Protein AF-A0A3M8G005-F1 (afdb_monomer_lite)

Structure (mmCIF, N/CA/C/O backbone):
data_AF-A0A3M8G005-F1
#
_entry.id   AF-A0A3M8G005-F1
#
loop_
_atom_site.group_PDB
_atom_site.id
_atom_site.type_symbol
_atom_site.label_atom_id
_atom_site.label_alt_id
_atom_site.label_comp_id
_atom_site.label_asym_id
_atom_site.label_entity_id
_atom_site.label_seq_id
_atom_site.pdbx_PDB_ins_code
_atom_site.Cartn_x
_atom_site.Cartn_y
_atom_site.Cartn_z
_atom_site.occupancy
_atom_site.B_iso_or_equiv
_atom_site.auth_seq_id
_atom_site.auth_comp_id
_atom_site.auth_asym_id
_atom_site.auth_atom_id
_atom_site.pdbx_PDB_model_num
ATOM 1 N N . MET A 1 1 ? 12.643 -21.975 32.739 1.00 36.03 1 MET A N 1
ATOM 2 C CA . MET A 1 1 ? 12.509 -22.155 31.275 1.00 36.03 1 MET A CA 1
ATOM 3 C C . MET A 1 1 ? 11.051 -21.854 30.956 1.00 36.03 1 MET A C 1
ATOM 5 O O . MET A 1 1 ? 10.201 -22.572 31.442 1.00 36.03 1 MET A O 1
ATOM 9 N N . SER A 1 2 ? 10.675 -20.707 30.405 1.00 28.28 2 SER A N 1
ATOM 10 C CA . SER A 1 2 ? 11.035 -20.216 29.078 1.00 28.28 2 SER A CA 1
ATOM 11 C C . SER A 1 2 ? 11.299 -18.708 29.108 1.00 28.28 2 SER A C 1
ATOM 13 O O . SER A 1 2 ? 10.518 -17.943 29.669 1.00 28.28 2 SER A O 1
ATOM 15 N N . ASN A 1 3 ? 12.435 -18.308 28.538 1.00 25.52 3 ASN A N 1
ATOM 16 C CA . ASN A 1 3 ? 12.824 -16.918 28.339 1.00 25.52 3 ASN A CA 1
ATOM 17 C C . ASN A 1 3 ? 11.898 -16.286 27.294 1.00 25.52 3 ASN A C 1
ATOM 19 O O . ASN A 1 3 ? 11.958 -16.653 26.121 1.00 25.52 3 ASN A O 1
ATOM 23 N N . CYS A 1 4 ? 11.103 -15.294 27.699 1.00 28.69 4 CYS A N 1
ATOM 24 C CA . CYS A 1 4 ? 10.538 -14.330 26.762 1.00 28.69 4 CYS A CA 1
ATOM 25 C C . CYS A 1 4 ? 11.696 -13.568 26.116 1.00 28.69 4 CYS A C 1
ATOM 27 O O . CYS A 1 4 ? 12.345 -12.722 26.729 1.00 28.69 4 CYS A O 1
ATOM 29 N N . SER A 1 5 ? 11.977 -13.931 24.871 1.00 32.09 5 SER A N 1
ATOM 30 C CA . SER A 1 5 ? 12.921 -13.267 23.991 1.00 32.09 5 SER A CA 1
ATOM 31 C C . SER A 1 5 ? 12.653 -11.763 23.952 1.00 32.09 5 SER A C 1
ATOM 33 O O . SER A 1 5 ? 11.568 -11.323 23.567 1.00 32.09 5 SER A O 1
ATOM 35 N N . ASN A 1 6 ? 13.678 -10.991 24.304 1.00 32.72 6 ASN A N 1
ATOM 36 C CA . ASN A 1 6 ? 13.796 -9.564 24.044 1.00 32.72 6 ASN A CA 1
ATOM 37 C C . ASN A 1 6 ? 13.436 -9.238 22.581 1.00 32.72 6 ASN A C 1
ATOM 39 O O . ASN A 1 6 ? 14.282 -9.351 21.694 1.00 32.72 6 ASN A O 1
ATOM 43 N N . LYS A 1 7 ? 12.216 -8.750 22.325 1.00 37.47 7 LYS A N 1
ATOM 44 C CA . LYS A 1 7 ? 11.875 -8.011 21.099 1.00 37.47 7 LYS A CA 1
ATOM 45 C C . LYS A 1 7 ? 12.437 -6.585 21.201 1.00 37.47 7 LYS A C 1
ATOM 47 O O . LYS A 1 7 ? 11.696 -5.613 21.302 1.00 37.47 7 LYS A O 1
ATOM 52 N N . LYS A 1 8 ? 13.768 -6.446 21.193 1.00 38.94 8 LYS A N 1
ATOM 53 C CA . LYS A 1 8 ? 14.424 -5.154 20.931 1.00 38.94 8 LYS A CA 1
ATOM 54 C C . LYS A 1 8 ? 14.208 -4.820 19.452 1.00 38.94 8 LYS A C 1
ATOM 56 O O . LYS A 1 8 ? 14.930 -5.323 18.599 1.00 38.94 8 LYS A O 1
ATOM 61 N N . GLY A 1 9 ? 13.184 -4.024 19.147 1.00 41.75 9 GLY A N 1
ATOM 62 C CA . GLY A 1 9 ? 12.906 -3.591 17.772 1.00 41.75 9 GLY A CA 1
ATOM 63 C C . GLY A 1 9 ? 11.550 -2.928 17.523 1.00 41.75 9 GLY A C 1
ATOM 64 O O . GLY A 1 9 ? 11.358 -2.382 16.441 1.00 41.75 9 GLY A O 1
ATOM 65 N N . ILE A 1 10 ? 10.626 -2.945 18.488 1.00 49.00 10 ILE A N 1
ATOM 66 C CA . ILE A 1 10 ? 9.316 -2.300 18.346 1.00 49.00 10 ILE A CA 1
ATOM 67 C C . ILE A 1 10 ? 9.369 -0.919 19.011 1.00 49.00 10 ILE A C 1
ATOM 69 O O . ILE A 1 10 ? 9.216 -0.809 20.221 1.00 49.00 10 ILE A O 1
ATOM 73 N N . ASP A 1 11 ? 9.585 0.128 18.214 1.00 65.81 11 ASP A N 1
ATOM 74 C CA . ASP A 1 11 ? 9.429 1.535 18.626 1.00 65.81 11 ASP A CA 1
ATOM 75 C C . ASP A 1 11 ? 7.956 1.963 18.447 1.00 65.81 11 ASP A C 1
ATOM 77 O O . ASP A 1 11 ? 7.623 2.878 17.695 1.00 65.81 11 ASP A O 1
ATOM 81 N N . LEU A 1 12 ? 7.048 1.168 19.023 1.00 76.19 12 LEU A N 1
ATOM 82 C CA . LEU A 1 12 ? 5.607 1.421 19.100 1.00 76.19 12 LEU A CA 1
ATOM 83 C C . LEU A 1 12 ? 5.174 1.154 20.545 1.00 76.19 12 LEU A C 1
ATOM 85 O O . LEU A 1 12 ? 5.377 0.030 21.020 1.00 76.19 12 LEU A O 1
ATOM 89 N N . PRO A 1 13 ? 4.541 2.113 21.239 1.00 86.25 13 PRO A N 1
ATOM 90 C CA . PRO A 1 13 ? 4.049 1.918 22.599 1.00 86.25 13 PRO A CA 1
ATOM 91 C C . PRO A 1 13 ? 2.736 1.109 22.590 1.00 86.25 13 PRO A C 1
ATOM 93 O O . PRO A 1 13 ? 1.663 1.579 22.959 1.00 86.25 13 PRO A O 1
ATOM 96 N N . LEU A 1 14 ? 2.818 -0.144 22.131 1.00 88.44 14 LEU A N 1
ATOM 97 C CA . LEU A 1 14 ? 1.665 -1.008 21.869 1.00 88.44 14 LEU A CA 1
ATOM 98 C C . LEU A 1 14 ? 0.815 -1.258 23.121 1.00 88.44 14 LEU A C 1
ATOM 100 O O . LEU A 1 14 ? -0.412 -1.262 23.043 1.00 88.44 14 LEU A O 1
ATOM 104 N N . GLU A 1 15 ? 1.450 -1.469 24.274 1.00 91.12 15 GLU A N 1
ATOM 105 C CA . GLU A 1 15 ? 0.723 -1.675 25.530 1.00 91.12 15 GLU A CA 1
ATOM 106 C C . GLU A 1 15 ? 0.034 -0.394 26.009 1.00 91.12 15 GLU A C 1
ATOM 108 O O . GLU A 1 15 ? -1.074 -0.469 26.533 1.00 91.12 15 GLU A O 1
ATOM 113 N N . GLU A 1 16 ? 0.613 0.783 25.755 1.00 92.62 16 GLU A N 1
ATOM 114 C CA . GLU A 1 16 ? -0.057 2.058 26.035 1.00 92.62 16 GLU A CA 1
ATOM 115 C C . GLU A 1 16 ? -1.303 2.210 25.161 1.00 92.62 16 GLU A C 1
ATOM 117 O O . GLU A 1 16 ? -2.372 2.493 25.692 1.00 92.62 16 GLU A O 1
ATOM 122 N N . TYR A 1 17 ? -1.209 1.912 23.859 1.00 94.00 17 TYR A N 1
ATOM 123 C CA . TYR A 1 17 ? -2.363 1.952 22.952 1.00 94.00 17 TYR A CA 1
ATOM 124 C C . TYR A 1 17 ? -3.463 0.978 23.381 1.00 94.00 17 TYR A C 1
ATOM 126 O O . TYR A 1 17 ? -4.640 1.332 23.405 1.00 94.00 17 TYR A O 1
ATOM 134 N N . LYS A 1 18 ? -3.100 -0.251 23.770 1.00 94.94 18 LYS A N 1
ATOM 135 C CA . LYS A 1 18 ? -4.070 -1.227 24.283 1.00 94.94 18 LYS A CA 1
ATOM 136 C C . LYS A 1 18 ? -4.726 -0.749 25.575 1.00 94.94 18 LYS A C 1
ATOM 138 O O . LYS A 1 18 ? -5.928 -0.941 25.733 1.00 94.94 18 LYS A O 1
ATOM 143 N N . ASN A 1 19 ? -3.964 -0.171 26.501 1.00 95.94 19 ASN A N 1
ATOM 144 C CA . ASN A 1 19 ? -4.486 0.312 27.780 1.00 95.94 19 ASN A CA 1
ATOM 145 C C . ASN A 1 19 ? -5.404 1.526 27.594 1.00 95.94 19 ASN A C 1
ATOM 147 O O . ASN A 1 19 ? -6.499 1.539 28.154 1.00 95.94 19 ASN A O 1
ATOM 151 N N . GLU A 1 20 ? -4.997 2.479 26.751 1.00 95.31 20 GLU A N 1
ATOM 152 C CA . GLU A 1 20 ? -5.799 3.622 26.295 1.00 95.31 20 GLU A CA 1
ATOM 153 C C . GLU A 1 20 ? -7.153 3.140 25.754 1.00 95.31 20 GLU A C 1
ATOM 155 O O . GLU A 1 20 ? -8.200 3.535 26.261 1.00 95.31 20 GLU A O 1
ATOM 160 N N . ILE A 1 21 ? -7.141 2.204 24.799 1.00 96.38 21 ILE A N 1
ATOM 161 C CA . ILE A 1 21 ? -8.359 1.667 24.178 1.00 96.38 21 ILE A CA 1
ATOM 162 C C . ILE A 1 21 ? -9.209 0.889 25.186 1.00 96.38 21 ILE A C 1
ATOM 164 O O . ILE A 1 21 ? -10.428 1.057 25.229 1.00 96.38 21 ILE A O 1
ATOM 168 N N . LYS A 1 22 ? -8.605 0.030 26.017 1.00 96.25 22 LYS A N 1
ATOM 169 C CA . LYS A 1 22 ? -9.331 -0.751 27.033 1.00 96.25 22 LYS A CA 1
ATOM 170 C C . LYS A 1 22 ? -10.083 0.149 28.011 1.00 96.25 22 LYS A C 1
ATOM 172 O O . LYS A 1 22 ? -11.199 -0.216 28.379 1.00 96.25 22 LYS A O 1
ATOM 177 N N . ALA A 1 23 ? -9.528 1.306 28.365 1.00 96.75 23 ALA A N 1
ATOM 178 C CA . ALA A 1 23 ? -10.147 2.261 29.282 1.00 96.75 23 ALA A CA 1
ATOM 179 C C . ALA A 1 23 ? -11.376 2.992 28.703 1.00 96.75 23 ALA A C 1
ATOM 181 O O . ALA A 1 23 ? -12.161 3.546 29.472 1.00 96.75 23 ALA A O 1
ATOM 182 N N . LEU A 1 24 ? -11.576 2.983 27.378 1.00 95.81 24 LEU A N 1
ATOM 183 C CA . LEU A 1 24 ? -12.717 3.645 26.736 1.00 95.81 24 LEU A CA 1
ATOM 184 C C . LEU A 1 24 ? -14.045 2.960 27.075 1.00 95.81 24 LEU A C 1
ATOM 186 O O . LEU A 1 24 ? -14.171 1.735 26.966 1.00 95.81 24 LEU A O 1
ATOM 190 N N . ASN A 1 25 ? -15.072 3.755 27.365 1.00 94.19 25 ASN A N 1
ATOM 191 C CA . ASN A 1 25 ? -16.457 3.293 27.393 1.00 94.19 25 ASN A CA 1
ATOM 192 C C . ASN A 1 25 ? -17.151 3.619 26.065 1.00 94.19 25 ASN A C 1
ATOM 194 O O . ASN A 1 25 ? -16.677 4.448 25.293 1.00 94.19 25 ASN A O 1
ATOM 198 N N . SER A 1 26 ? -18.312 3.013 25.805 1.00 90.56 26 SER A N 1
ATOM 199 C CA . SER A 1 26 ? -19.059 3.215 24.549 1.00 90.56 26 SER A CA 1
ATOM 200 C C . SER A 1 26 ? -19.382 4.682 24.244 1.00 90.56 26 SER A C 1
ATOM 202 O O . SER A 1 26 ? -19.358 5.090 23.086 1.00 90.56 26 SER A O 1
ATOM 204 N N . LYS A 1 27 ? -19.621 5.495 25.280 1.00 91.94 27 LYS A N 1
ATOM 205 C CA . LYS A 1 27 ? -19.830 6.948 25.162 1.00 91.94 27 LYS A CA 1
ATOM 206 C C . LYS A 1 27 ? -18.602 7.715 24.645 1.00 91.94 27 LYS A C 1
ATOM 208 O O . LYS A 1 27 ? -18.757 8.809 24.117 1.00 91.94 27 LYS A O 1
ATOM 213 N N . ASP A 1 28 ? -17.404 7.148 24.785 1.00 93.56 28 ASP A N 1
ATOM 214 C CA . ASP A 1 28 ? -16.132 7.790 24.436 1.00 93.56 28 ASP A CA 1
ATOM 215 C C . ASP A 1 28 ? -15.694 7.457 22.996 1.00 93.56 28 ASP A C 1
ATOM 217 O O . ASP A 1 28 ? -14.774 8.076 22.464 1.00 93.56 28 ASP A O 1
ATOM 221 N N . TYR A 1 29 ? -16.350 6.494 22.337 1.00 93.69 29 TYR A N 1
ATOM 222 C CA . TYR A 1 29 ? -15.918 5.968 21.038 1.00 93.69 29 TYR A CA 1
ATOM 223 C C . TYR A 1 29 ? -15.900 7.016 19.928 1.00 93.69 29 TYR A C 1
ATOM 225 O O . TYR A 1 29 ? -14.966 7.045 19.131 1.00 93.69 29 TYR A O 1
ATOM 233 N N . HIS A 1 30 ? -16.906 7.890 19.879 1.00 91.56 30 HIS A N 1
ATOM 234 C CA . HIS A 1 30 ? -16.946 8.972 18.896 1.00 91.56 30 HIS A CA 1
ATOM 235 C C . HIS A 1 30 ? -15.764 9.935 19.083 1.00 91.56 30 HIS A C 1
ATOM 237 O O . HIS A 1 30 ? -15.037 10.222 18.135 1.00 91.56 30 HIS A O 1
ATOM 243 N N . THR A 1 31 ? -15.516 10.360 20.325 1.00 92.75 31 THR A N 1
ATOM 244 C CA . THR A 1 31 ? -14.371 11.211 20.671 1.00 92.75 31 THR A CA 1
ATOM 245 C C . THR A 1 31 ? -13.048 10.548 20.297 1.00 92.75 31 THR A C 1
ATOM 247 O O . THR A 1 31 ? -12.139 11.216 19.810 1.00 92.75 31 THR A O 1
ATOM 250 N N . TYR A 1 32 ? -12.940 9.232 20.478 1.00 94.00 32 TYR A N 1
ATOM 251 C CA . TYR A 1 32 ? -11.750 8.486 20.089 1.00 94.00 32 TYR A CA 1
ATOM 252 C C . TYR A 1 32 ? -11.532 8.477 18.569 1.00 94.00 32 TYR A C 1
ATOM 254 O O . TYR A 1 32 ? -10.427 8.748 18.099 1.00 94.00 32 TYR A O 1
ATOM 262 N N . TRP A 1 33 ? -12.588 8.255 17.779 1.00 92.00 33 TRP A N 1
ATOM 263 C CA . TRP A 1 33 ? -12.519 8.365 16.318 1.00 92.00 33 TRP A CA 1
ATOM 264 C C . TRP A 1 33 ? -12.103 9.765 15.857 1.00 92.00 33 TRP A C 1
ATOM 266 O O . TRP A 1 33 ? -11.236 9.896 14.992 1.00 92.00 33 TRP A O 1
ATOM 276 N N . GLU A 1 34 ? -12.665 10.810 16.465 1.00 90.31 34 GLU A N 1
ATOM 277 C CA . GLU A 1 34 ? -12.287 12.205 16.218 1.00 90.31 34 GLU A CA 1
ATOM 278 C C . GLU A 1 34 ? -10.804 12.460 16.519 1.00 90.31 34 GLU A C 1
ATOM 280 O O . GLU A 1 34 ? -10.115 13.119 15.741 1.00 90.31 34 GLU A O 1
ATOM 285 N N . GLN A 1 35 ? -10.277 11.908 17.615 1.00 90.38 35 GLN A N 1
ATOM 286 C CA . GLN A 1 35 ? -8.857 12.016 17.957 1.00 90.38 35 GLN A CA 1
ATOM 287 C C . GLN A 1 35 ? -7.961 11.339 16.916 1.00 90.38 35 GLN A C 1
ATOM 289 O O . GLN A 1 35 ? -6.989 11.956 16.475 1.00 90.38 35 GLN A O 1
ATOM 294 N N . LEU A 1 36 ? -8.300 10.118 16.486 1.00 89.50 36 LEU A N 1
ATOM 295 C CA . LEU A 1 36 ? -7.569 9.417 15.425 1.00 89.50 36 LEU A CA 1
ATOM 296 C C . LEU A 1 36 ? -7.589 10.211 14.113 1.00 89.50 36 LEU A C 1
ATOM 298 O O . LEU A 1 36 ? -6.545 10.389 13.486 1.00 89.50 36 LEU A O 1
ATOM 302 N N . ARG A 1 37 ? -8.747 10.767 13.739 1.00 86.38 37 ARG A N 1
ATOM 303 C CA . ARG A 1 37 ? -8.877 11.607 12.542 1.00 86.38 37 ARG A CA 1
ATOM 304 C C . ARG A 1 37 ? -8.064 12.879 12.635 1.00 86.38 37 ARG A C 1
ATOM 306 O O . ARG A 1 37 ? -7.380 13.235 11.684 1.00 86.38 37 ARG A O 1
ATOM 313 N N . ASN A 1 38 ? -8.120 13.567 13.765 1.00 84.88 38 ASN A N 1
ATOM 314 C CA . ASN A 1 38 ? -7.371 14.800 13.949 1.00 84.88 38 ASN A CA 1
ATOM 315 C C . ASN A 1 38 ? -5.862 14.541 13.955 1.00 84.88 38 ASN A C 1
ATOM 317 O O . ASN A 1 38 ? -5.115 15.374 13.452 1.00 84.88 38 ASN A O 1
ATOM 321 N N . PHE A 1 39 ? -5.409 13.404 14.487 1.00 82.38 39 PHE A N 1
ATOM 322 C CA . PHE A 1 39 ? -4.013 12.990 14.392 1.00 82.38 39 PHE A CA 1
ATOM 323 C C . PHE A 1 39 ? -3.597 12.776 12.933 1.00 82.38 39 PHE A C 1
ATOM 325 O O . PHE A 1 39 ? -2.641 13.400 12.482 1.00 82.38 39 PHE A O 1
ATOM 332 N N . ASP A 1 40 ? -4.359 11.981 12.183 1.00 78.25 40 ASP A N 1
ATOM 333 C CA . ASP A 1 40 ? -4.107 11.716 10.765 1.00 78.25 40 ASP A CA 1
ATOM 334 C C . ASP A 1 40 ? -4.094 13.012 9.923 1.00 78.25 40 ASP A C 1
ATOM 336 O O . ASP A 1 40 ? -3.132 13.296 9.212 1.00 78.25 40 ASP A O 1
ATOM 340 N N . GLN A 1 41 ? -5.091 13.883 10.100 1.00 75.56 41 GLN A N 1
ATOM 341 C CA . GLN A 1 41 ? -5.217 15.153 9.372 1.00 75.56 41 GLN A CA 1
ATOM 342 C C . GLN A 1 41 ? -4.143 16.182 9.743 1.00 75.56 41 GLN A C 1
ATOM 344 O O . GLN A 1 41 ? -3.589 16.839 8.863 1.00 75.56 41 GLN A O 1
ATOM 349 N N . LYS A 1 42 ? -3.807 16.338 11.031 1.00 72.38 42 LYS A N 1
ATOM 350 C CA . LYS A 1 42 ? -2.711 17.236 11.440 1.00 72.38 42 LYS A CA 1
ATOM 351 C C . LYS A 1 42 ? -1.392 16.802 10.822 1.00 72.38 42 LYS A C 1
ATOM 353 O O . LYS A 1 42 ? -0.621 17.644 10.378 1.00 72.38 42 LYS A O 1
ATOM 358 N N . VAL A 1 43 ? -1.157 15.496 10.739 1.00 64.81 43 VAL A N 1
ATOM 359 C CA . VAL A 1 43 ? 0.029 14.953 10.081 1.00 64.81 43 VAL A CA 1
ATOM 360 C C . VAL A 1 43 ? 0.029 15.276 8.583 1.00 64.81 43 VAL A C 1
ATOM 362 O O . VAL A 1 43 ? 1.072 15.674 8.071 1.00 64.81 43 VAL A O 1
ATOM 365 N N . VAL A 1 44 ? -1.116 15.195 7.893 1.00 63.84 44 VAL A N 1
ATOM 366 C CA . VAL A 1 44 ? -1.247 15.624 6.484 1.00 63.84 44 VAL A CA 1
ATOM 367 C C . VAL A 1 44 ? -0.915 17.117 6.313 1.00 63.84 44 VAL A C 1
ATOM 369 O O . VAL A 1 44 ? -0.213 17.487 5.374 1.00 63.84 44 VAL A O 1
ATOM 372 N N . ILE A 1 45 ? -1.405 17.979 7.211 1.00 63.19 45 ILE A N 1
ATOM 373 C CA . ILE A 1 45 ? -1.331 19.445 7.073 1.00 63.19 45 ILE A CA 1
ATOM 374 C C . ILE A 1 45 ? 0.028 20.016 7.518 1.00 63.19 45 ILE A C 1
ATOM 376 O O . ILE A 1 45 ? 0.549 20.940 6.893 1.00 63.19 45 ILE A O 1
ATOM 380 N N . GLU A 1 46 ? 0.613 19.500 8.601 1.00 58.50 46 GLU A N 1
ATOM 381 C CA . GLU A 1 46 ? 1.767 20.116 9.277 1.00 58.50 46 GLU A CA 1
ATOM 382 C C . GLU A 1 46 ? 3.118 19.473 8.912 1.00 58.50 46 GLU A C 1
ATOM 384 O O . GLU A 1 46 ? 4.183 20.054 9.167 1.00 58.50 46 GLU A O 1
ATOM 389 N N . ALA A 1 47 ? 3.130 18.281 8.308 1.00 53.66 47 ALA A N 1
ATOM 390 C CA . ALA A 1 47 ? 4.371 17.550 8.083 1.00 53.66 47 ALA A CA 1
ATOM 391 C C . ALA A 1 47 ? 5.177 18.105 6.896 1.00 53.66 47 ALA A C 1
ATOM 393 O O . ALA A 1 47 ? 4.975 17.757 5.737 1.00 53.66 47 ALA A O 1
ATOM 394 N N . LYS A 1 48 ? 6.234 18.864 7.205 1.00 54.19 48 LYS A N 1
ATOM 395 C CA . LYS A 1 48 ? 7.315 19.187 6.249 1.00 54.19 48 LYS A CA 1
ATOM 396 C C . LYS A 1 48 ? 8.172 17.963 5.855 1.00 54.19 48 LYS A C 1
ATOM 398 O O . LYS A 1 48 ? 9.021 18.076 4.974 1.00 54.19 48 LYS A O 1
ATOM 403 N N . ASN A 1 49 ? 7.992 16.805 6.511 1.00 55.97 49 ASN A N 1
ATOM 404 C CA . ASN A 1 49 ? 8.761 15.572 6.295 1.00 55.97 49 ASN A CA 1
ATOM 405 C C . ASN A 1 49 ? 7.852 14.378 5.954 1.00 55.97 49 ASN A C 1
ATOM 407 O O . ASN A 1 49 ? 7.325 13.695 6.830 1.00 55.97 49 ASN A O 1
ATOM 411 N N . TYR A 1 50 ? 7.751 14.083 4.662 1.00 52.78 50 TYR A N 1
ATOM 412 C CA . TYR A 1 50 ? 6.925 13.017 4.094 1.00 52.78 50 TYR A CA 1
ATOM 413 C C . TYR A 1 50 ? 7.302 11.591 4.546 1.00 52.78 50 TYR A C 1
ATOM 415 O O . TYR A 1 50 ? 6.483 10.693 4.438 1.00 52.78 50 TYR A O 1
ATOM 423 N N . LYS A 1 51 ? 8.517 11.323 5.056 1.00 50.78 51 LYS A N 1
ATOM 424 C CA . LYS A 1 51 ? 8.866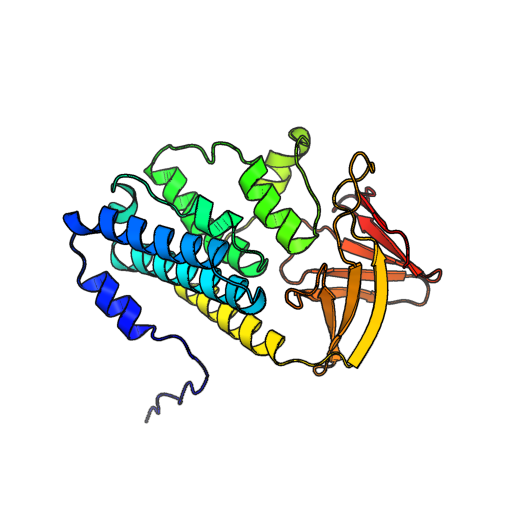 9.966 5.543 1.00 50.78 51 LYS A CA 1
ATOM 425 C C . LYS A 1 51 ? 8.201 9.645 6.882 1.00 50.78 51 LYS A C 1
ATOM 427 O O . LYS A 1 51 ? 8.009 8.475 7.206 1.00 50.78 51 LYS A O 1
ATOM 432 N N . ALA A 1 52 ? 7.875 10.679 7.659 1.00 54.66 52 ALA A N 1
ATOM 433 C CA . ALA A 1 52 ? 7.098 10.530 8.882 1.00 54.66 52 ALA A CA 1
ATOM 434 C C . ALA A 1 52 ? 5.633 10.178 8.565 1.00 54.66 52 ALA A C 1
ATOM 436 O O . ALA A 1 52 ? 5.047 9.391 9.297 1.00 54.66 52 ALA A O 1
ATOM 437 N N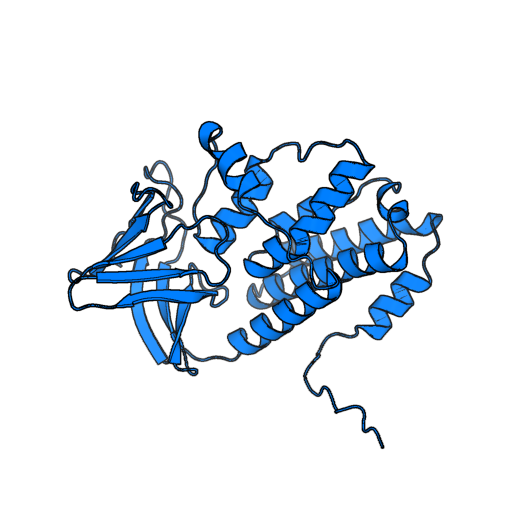 . TYR A 1 53 ? 5.094 10.680 7.447 1.00 63.12 53 TYR A N 1
ATOM 438 C CA . TYR A 1 53 ? 3.706 10.500 7.003 1.00 63.12 53 TYR A CA 1
ATOM 439 C C . TYR A 1 53 ? 3.287 9.025 6.920 1.00 63.12 53 TYR A C 1
ATOM 441 O O . TYR A 1 53 ? 2.427 8.592 7.682 1.00 63.12 53 TYR A O 1
ATOM 449 N N . ASP A 1 54 ? 3.992 8.228 6.111 1.00 58.72 54 ASP A N 1
ATOM 450 C CA . ASP A 1 54 ? 3.674 6.808 5.898 1.00 58.72 54 ASP A CA 1
ATOM 451 C C . ASP A 1 54 ? 3.690 5.998 7.209 1.00 58.72 54 ASP A C 1
ATOM 453 O O . ASP A 1 54 ? 2.875 5.104 7.429 1.00 58.72 54 ASP A O 1
ATOM 457 N N . SER A 1 55 ? 4.614 6.319 8.124 1.00 56.81 55 SER A N 1
ATOM 458 C CA . SER A 1 55 ? 4.695 5.649 9.429 1.00 56.81 55 SER A CA 1
ATOM 459 C C . SER A 1 55 ? 3.569 6.052 10.383 1.00 56.81 55 SER A C 1
ATOM 461 O O . SER A 1 55 ? 3.212 5.255 11.244 1.00 56.81 55 SER A O 1
ATOM 463 N N . LEU A 1 56 ? 3.039 7.270 10.268 1.00 66.12 56 LEU A N 1
ATOM 464 C CA . LEU A 1 56 ? 2.015 7.806 11.167 1.00 66.12 56 LEU A CA 1
ATOM 465 C C . LEU A 1 56 ? 0.616 7.363 10.742 1.00 66.12 56 LEU A C 1
ATOM 467 O O . LEU A 1 56 ? -0.154 6.943 11.602 1.00 66.12 56 LEU A O 1
ATOM 471 N N . THR A 1 57 ? 0.327 7.328 9.439 1.00 76.00 57 THR A N 1
ATOM 472 C CA . THR A 1 57 ? -0.911 6.716 8.941 1.00 76.00 57 THR A CA 1
ATOM 473 C C . THR A 1 57 ? -0.975 5.242 9.338 1.00 76.00 57 THR A C 1
ATOM 475 O O . THR A 1 57 ? -1.995 4.787 9.847 1.00 76.00 57 THR A O 1
ATOM 478 N N . LEU A 1 58 ? 0.140 4.505 9.249 1.00 85.94 58 LEU A N 1
ATOM 479 C CA . LEU A 1 58 ? 0.184 3.112 9.700 1.00 85.94 58 LEU A CA 1
ATOM 480 C C . LEU A 1 58 ? -0.067 2.953 11.211 1.00 85.94 58 LEU A C 1
ATOM 482 O O . LEU A 1 58 ? -0.722 1.998 11.622 1.00 85.94 58 LEU A O 1
ATOM 486 N N . VAL A 1 59 ? 0.374 3.900 12.046 1.00 88.38 59 VAL A N 1
ATOM 487 C CA . VAL A 1 59 ? 0.010 3.928 13.477 1.00 88.38 59 VAL A CA 1
ATOM 488 C C . VAL A 1 59 ? -1.497 4.132 13.657 1.00 88.38 59 VAL A C 1
ATOM 490 O O . VAL A 1 59 ? -2.101 3.437 14.477 1.00 88.38 59 VAL A O 1
ATOM 493 N N . THR A 1 60 ? -2.121 5.025 12.883 1.00 89.50 60 THR A N 1
ATOM 494 C CA . THR A 1 60 ? -3.581 5.221 12.896 1.00 89.50 60 THR A CA 1
ATOM 495 C C . THR A 1 60 ? -4.324 3.939 12.506 1.00 89.50 60 THR A C 1
ATOM 497 O O . THR A 1 60 ? -5.289 3.563 13.178 1.00 89.50 60 THR A O 1
ATOM 500 N N . LEU A 1 61 ? -3.847 3.216 11.485 1.00 91.44 61 LEU A N 1
ATOM 501 C CA . LEU A 1 61 ? -4.410 1.921 11.086 1.00 91.44 61 LEU A CA 1
ATOM 502 C C . LEU A 1 61 ? -4.273 0.880 12.209 1.00 91.44 61 LEU A C 1
ATOM 504 O O . LEU A 1 61 ? -5.251 0.214 12.546 1.00 91.44 61 LEU A O 1
ATOM 508 N N . ILE A 1 62 ? -3.099 0.784 12.849 1.00 93.44 62 ILE A N 1
ATOM 509 C CA . ILE A 1 62 ? -2.862 -0.126 13.986 1.00 93.44 62 ILE A CA 1
ATOM 510 C C . ILE A 1 62 ? -3.814 0.189 15.145 1.00 93.44 62 ILE A C 1
ATOM 512 O O . ILE A 1 62 ? -4.438 -0.724 15.685 1.00 93.44 62 ILE A O 1
ATOM 516 N N . LYS A 1 63 ? -3.963 1.465 15.529 1.00 94.00 63 LYS A N 1
ATOM 517 C CA . LYS A 1 63 ? -4.897 1.869 16.594 1.00 94.00 63 LYS A CA 1
ATOM 518 C C . LYS A 1 63 ? -6.346 1.531 16.243 1.00 94.00 63 LYS A C 1
ATOM 520 O O . LYS A 1 63 ? -7.071 1.040 17.102 1.00 94.00 63 LYS A O 1
ATOM 525 N N . SER A 1 64 ? -6.746 1.729 14.989 1.00 93.56 64 SER A N 1
ATOM 526 C CA . SER A 1 64 ? -8.097 1.403 14.512 1.00 93.56 64 SER A CA 1
ATOM 527 C C . SER A 1 64 ? -8.366 -0.108 14.557 1.00 93.56 64 SER A C 1
ATOM 529 O O . SER A 1 64 ? -9.412 -0.537 15.047 1.00 93.56 64 SER A O 1
ATOM 531 N N . ALA A 1 65 ? -7.394 -0.928 14.145 1.00 94.56 65 ALA A N 1
ATOM 532 C CA . ALA A 1 65 ? -7.471 -2.385 14.251 1.00 94.56 65 ALA A CA 1
ATOM 533 C C . ALA A 1 65 ? -7.533 -2.860 15.713 1.00 94.56 65 ALA A C 1
ATOM 535 O O . ALA A 1 65 ? -8.379 -3.680 16.060 1.00 94.56 65 ALA A O 1
ATOM 536 N N . LEU A 1 66 ? -6.700 -2.301 16.599 1.00 96.12 66 LEU A N 1
ATOM 537 C CA . LEU A 1 66 ? -6.752 -2.599 18.036 1.00 96.12 66 LEU A CA 1
ATOM 538 C C . LEU A 1 66 ? -8.088 -2.190 18.660 1.00 96.12 66 LEU A C 1
ATOM 540 O O . LEU A 1 66 ? -8.592 -2.892 19.535 1.00 96.12 66 LEU A O 1
ATOM 544 N N . PHE A 1 67 ? -8.667 -1.069 18.223 1.00 95.31 67 PHE A N 1
ATOM 545 C CA . PHE A 1 67 ? -9.961 -0.612 18.715 1.00 95.31 67 PHE A CA 1
ATOM 546 C C . PHE A 1 67 ? -11.048 -1.638 18.402 1.00 95.31 67 PHE A C 1
ATOM 548 O O . PHE A 1 67 ? -11.786 -2.039 19.303 1.00 95.31 67 PHE A O 1
ATOM 555 N N . TYR A 1 68 ? -11.064 -2.148 17.171 1.00 94.31 68 TYR A N 1
ATOM 556 C CA . TYR A 1 68 ? -11.941 -3.244 16.775 1.00 94.31 68 TYR A CA 1
ATOM 557 C C . TYR A 1 68 ? -11.690 -4.530 17.551 1.00 94.31 68 TYR A C 1
ATOM 559 O O . TYR A 1 68 ? -12.612 -5.081 18.139 1.00 94.31 68 TYR A O 1
ATOM 567 N N . GLU A 1 69 ? -10.448 -4.993 17.625 1.00 95.19 69 GLU A N 1
ATOM 568 C CA . GLU A 1 69 ? -10.128 -6.257 18.291 1.00 95.19 69 GLU A CA 1
ATOM 569 C C . GLU A 1 69 ? -10.449 -6.244 19.793 1.00 95.19 69 GLU A C 1
ATOM 571 O O . GLU A 1 69 ? -10.740 -7.291 20.371 1.00 95.19 69 GLU A O 1
ATOM 576 N N . LEU A 1 70 ? -10.399 -5.073 20.439 1.00 95.69 70 LEU A N 1
ATOM 577 C CA . LEU A 1 70 ? -10.644 -4.927 21.876 1.00 95.69 70 LEU A CA 1
ATOM 578 C C . LEU A 1 70 ? -12.095 -4.584 22.229 1.00 95.69 70 LEU A C 1
ATOM 580 O O . LEU A 1 70 ? -12.521 -4.876 23.347 1.00 95.69 70 LEU A O 1
ATOM 584 N N . LYS A 1 71 ? -12.842 -3.930 21.333 1.00 95.06 71 LYS A N 1
ATOM 585 C CA . LYS A 1 71 ? -14.203 -3.422 21.606 1.00 95.06 71 LYS A CA 1
ATOM 586 C C . LYS A 1 71 ? -15.277 -4.000 20.675 1.00 95.06 71 LYS A C 1
ATOM 588 O O . LYS A 1 71 ? -16.470 -3.777 20.903 1.00 95.06 71 LYS A O 1
ATOM 593 N N . GLY A 1 72 ? -14.870 -4.768 19.670 1.00 93.06 72 GLY A N 1
ATOM 594 C CA . GLY A 1 72 ? -15.726 -5.431 18.694 1.00 93.06 72 GLY A CA 1
ATOM 595 C C . GLY A 1 72 ? -16.550 -4.462 17.852 1.00 93.06 72 GLY A C 1
ATOM 596 O O . GLY A 1 72 ? -16.259 -3.272 17.743 1.00 93.06 72 GLY A O 1
ATOM 597 N N . ASP A 1 73 ? -17.649 -4.972 17.311 1.00 92.06 73 ASP A N 1
ATOM 598 C CA . ASP A 1 73 ? -18.539 -4.271 16.376 1.00 92.06 73 ASP A CA 1
ATOM 599 C C . ASP A 1 73 ? -19.134 -2.967 16.931 1.00 92.06 73 ASP A C 1
ATOM 601 O O . ASP A 1 73 ? -19.567 -2.085 16.187 1.00 92.06 73 ASP A O 1
ATOM 605 N N . SER A 1 74 ? -19.150 -2.819 18.258 1.00 90.38 74 SER A N 1
ATOM 606 C CA . SER A 1 74 ? -19.698 -1.646 18.937 1.00 90.38 74 SER A CA 1
ATOM 607 C C . SER A 1 74 ? -19.004 -0.335 18.549 1.00 90.38 74 SER A C 1
ATOM 609 O O . SER A 1 74 ? -19.649 0.715 18.587 1.00 90.38 74 SER A O 1
ATOM 611 N N . ILE A 1 75 ? -17.743 -0.384 18.104 1.00 90.25 75 ILE A N 1
ATOM 612 C CA . ILE A 1 75 ? -17.001 0.805 17.654 1.00 90.25 75 ILE A CA 1
ATOM 613 C C . ILE A 1 75 ? -17.629 1.458 16.422 1.00 90.25 75 ILE A C 1
ATOM 615 O O . ILE A 1 75 ? -17.455 2.657 16.207 1.00 90.25 75 ILE A O 1
ATOM 619 N N . PHE A 1 76 ? -18.346 0.676 15.609 1.00 88.19 76 PHE A N 1
ATOM 620 C CA . PHE A 1 76 ? -18.951 1.151 14.371 1.00 88.19 76 PHE A CA 1
ATOM 621 C C . PHE A 1 76 ? -20.330 1.761 14.601 1.00 88.19 76 PHE A C 1
ATOM 623 O O . PHE A 1 76 ? -20.816 2.504 13.761 1.00 88.19 76 PHE A O 1
ATOM 630 N N . LYS A 1 77 ? -20.948 1.516 15.759 1.00 81.81 77 LYS A N 1
ATOM 631 C CA . LYS A 1 77 ? -22.219 2.154 16.133 1.00 81.81 77 LYS A CA 1
ATOM 632 C C . LYS A 1 77 ? -22.041 3.618 16.543 1.00 81.81 77 LYS A C 1
ATOM 634 O O . LYS A 1 77 ? -23.025 4.342 16.662 1.00 81.81 77 LYS A O 1
ATOM 639 N N . ALA A 1 78 ? -20.803 4.055 16.776 1.00 80.81 78 ALA A N 1
ATOM 640 C CA . ALA A 1 78 ? -20.499 5.451 17.044 1.00 80.81 78 ALA A CA 1
ATOM 641 C C . ALA A 1 78 ? -20.733 6.319 15.786 1.00 80.81 78 ALA A C 1
ATOM 643 O O . ALA A 1 78 ? -20.421 5.882 14.669 1.00 80.81 78 ALA A O 1
ATOM 644 N N . PRO A 1 79 ? -21.231 7.561 15.949 1.00 72.75 79 PRO A N 1
ATOM 645 C CA . PRO A 1 79 ? -21.257 8.537 14.867 1.00 72.75 79 PRO A CA 1
ATOM 646 C C . PRO A 1 79 ? -19.860 8.743 14.274 1.00 72.75 79 PRO A C 1
ATOM 648 O O . PRO A 1 79 ? -18.879 8.822 15.013 1.00 72.75 79 PRO A O 1
ATOM 651 N N . ASN A 1 80 ? -19.802 8.864 12.948 1.00 70.94 80 ASN A N 1
ATOM 652 C CA . ASN A 1 80 ? -18.611 9.166 12.153 1.00 70.94 80 ASN A CA 1
ATOM 653 C C . ASN A 1 80 ? -17.393 8.246 12.400 1.00 70.94 80 ASN A C 1
ATOM 655 O O . ASN A 1 80 ? -16.509 8.533 13.203 1.00 70.94 80 ASN A O 1
ATOM 659 N N . THR A 1 81 ? -17.312 7.150 11.643 1.00 76.44 81 THR A N 1
ATOM 660 C CA . THR A 1 81 ? -16.132 6.267 11.596 1.00 76.44 81 THR A CA 1
ATOM 661 C C . THR A 1 81 ? -15.244 6.652 10.420 1.00 76.44 81 THR A C 1
ATOM 663 O O . THR A 1 81 ? -15.747 6.818 9.312 1.00 76.44 81 THR A O 1
ATOM 666 N N . TYR A 1 82 ? -13.932 6.749 10.633 1.00 77.62 82 TYR A N 1
ATOM 667 C CA . TYR A 1 82 ? -13.007 7.368 9.671 1.00 77.62 82 TYR A CA 1
ATOM 668 C C . TYR A 1 82 ? -12.035 6.395 8.993 1.00 77.62 82 TYR A C 1
ATOM 670 O O . TYR A 1 82 ? -11.055 6.831 8.396 1.00 77.62 82 TYR A O 1
ATOM 678 N N . ASN A 1 83 ? -12.294 5.085 9.052 1.00 81.19 83 ASN A N 1
ATOM 679 C CA . ASN A 1 83 ? -11.369 4.079 8.519 1.00 81.19 83 ASN A CA 1
ATOM 680 C C . ASN A 1 83 ? -11.068 4.266 7.027 1.00 81.19 83 ASN A C 1
ATOM 682 O O . ASN A 1 83 ? -9.926 4.090 6.618 1.00 81.19 83 ASN A O 1
ATOM 686 N N . GLU A 1 84 ? -12.054 4.671 6.223 1.00 78.88 84 GLU A N 1
ATOM 687 C CA . GLU A 1 84 ? -11.833 4.944 4.798 1.00 78.88 84 GLU A CA 1
ATOM 688 C C . GLU A 1 84 ? -10.856 6.103 4.576 1.00 78.88 84 GLU A C 1
ATOM 690 O O . GLU A 1 84 ? -9.999 6.011 3.705 1.00 78.88 84 GLU A O 1
ATOM 695 N N . ILE A 1 85 ? -10.926 7.153 5.403 1.00 77.06 85 ILE A N 1
ATOM 696 C CA . ILE A 1 85 ? -9.999 8.293 5.341 1.00 77.06 85 ILE A CA 1
ATOM 697 C C . ILE A 1 85 ? -8.574 7.828 5.657 1.00 77.06 85 ILE A C 1
ATOM 699 O O . ILE A 1 85 ? -7.633 8.154 4.937 1.00 77.06 85 ILE A O 1
ATOM 703 N N . PHE A 1 86 ? -8.412 7.025 6.709 1.00 80.19 86 PHE A N 1
ATOM 704 C CA . PHE A 1 86 ? -7.095 6.518 7.109 1.00 80.19 86 PHE A CA 1
ATOM 705 C C . PHE A 1 86 ? -6.498 5.609 6.038 1.00 80.19 86 PHE A C 1
ATOM 707 O O . PHE A 1 86 ? -5.294 5.625 5.797 1.00 80.19 86 PHE A O 1
ATOM 714 N N . PHE A 1 87 ? -7.355 4.836 5.376 1.00 79.81 87 PHE A N 1
ATOM 715 C CA . PHE A 1 87 ? -6.973 3.967 4.280 1.00 79.81 87 PHE A CA 1
ATOM 716 C C . PHE A 1 87 ? -6.473 4.755 3.061 1.00 79.81 87 PHE A C 1
ATOM 718 O O . PHE A 1 87 ? -5.380 4.483 2.573 1.00 79.81 87 PHE A O 1
ATOM 725 N N . ILE A 1 88 ? -7.214 5.763 2.584 1.00 76.12 88 ILE A N 1
ATOM 726 C CA . ILE A 1 88 ? -6.824 6.514 1.371 1.00 76.12 88 ILE A CA 1
ATOM 727 C C . ILE A 1 88 ? -5.544 7.340 1.558 1.00 76.12 88 ILE A C 1
ATOM 729 O O . ILE A 1 88 ? -4.841 7.625 0.590 1.00 76.12 88 ILE A O 1
ATOM 733 N N . HIS A 1 89 ? -5.223 7.716 2.796 1.00 76.56 89 HIS A N 1
ATOM 734 C CA . HIS A 1 89 ? -3.995 8.429 3.137 1.00 76.56 89 HIS A CA 1
ATOM 735 C C . HIS A 1 89 ? -2.776 7.508 3.251 1.00 76.56 89 HIS A C 1
ATOM 737 O O . HIS A 1 89 ? -1.642 7.977 3.304 1.00 76.56 89 HIS A O 1
ATOM 743 N N . ASN A 1 90 ? -2.966 6.189 3.281 1.00 79.00 90 ASN A N 1
ATOM 744 C CA . ASN A 1 90 ? -1.862 5.263 3.447 1.00 79.00 90 ASN A CA 1
ATOM 745 C C . ASN A 1 90 ? -1.214 4.908 2.098 1.00 79.00 90 ASN A C 1
ATOM 747 O O . ASN A 1 90 ? -1.782 4.197 1.268 1.00 79.00 90 ASN A O 1
ATOM 751 N N . HIS A 1 91 ? 0.037 5.330 1.906 1.00 80.31 91 HIS A N 1
ATOM 752 C CA . HIS A 1 91 ? 0.818 4.998 0.709 1.00 80.31 91 HIS A CA 1
ATOM 753 C C . HIS A 1 91 ? 1.667 3.724 0.847 1.00 80.31 91 HIS A C 1
ATOM 755 O O . HIS A 1 91 ? 2.365 3.350 -0.105 1.00 80.31 91 HIS A O 1
ATOM 761 N N . ILE A 1 92 ? 1.624 3.033 1.993 1.00 87.38 92 ILE A N 1
ATOM 762 C CA . ILE A 1 92 ? 2.283 1.734 2.172 1.00 87.38 92 ILE A CA 1
ATOM 763 C C . ILE A 1 92 ? 1.363 0.638 1.606 1.00 87.38 92 ILE A C 1
ATOM 765 O O . ILE A 1 92 ? 0.292 0.403 2.168 1.00 87.38 92 ILE A O 1
ATOM 769 N N . PRO A 1 93 ? 1.757 -0.073 0.532 1.00 88.25 93 PRO A N 1
ATOM 770 C CA . PRO A 1 93 ? 0.827 -0.946 -0.189 1.00 88.25 93 PRO A CA 1
ATOM 771 C C . PRO A 1 93 ? 0.306 -2.118 0.648 1.00 88.25 93 PRO A C 1
ATOM 773 O O . PRO A 1 93 ? -0.895 -2.372 0.697 1.00 88.25 93 PRO A O 1
ATOM 776 N N . LYS A 1 94 ? 1.201 -2.797 1.378 1.00 91.00 94 LYS A N 1
ATOM 777 C CA . LYS A 1 94 ? 0.836 -3.958 2.198 1.00 91.00 94 LYS A CA 1
ATOM 778 C C . LYS A 1 94 ? -0.180 -3.607 3.289 1.00 91.00 94 LYS A C 1
ATOM 780 O O . LYS A 1 94 ? -1.111 -4.371 3.501 1.00 91.00 94 LYS A O 1
ATOM 785 N N . SER A 1 95 ? -0.055 -2.456 3.948 1.00 89.75 95 SER A N 1
ATOM 786 C CA . SER A 1 95 ? -0.992 -2.102 5.019 1.00 89.75 95 SER A CA 1
ATOM 787 C C . SER A 1 95 ? -2.379 -1.736 4.507 1.00 89.75 95 SER A C 1
ATOM 789 O O . SER A 1 95 ? -3.332 -1.919 5.253 1.00 89.75 95 SER A O 1
ATOM 791 N N . ASN A 1 96 ? -2.527 -1.299 3.248 1.00 88.75 96 ASN A N 1
ATOM 792 C CA . ASN A 1 96 ? -3.856 -1.192 2.636 1.00 88.75 96 ASN A CA 1
ATOM 793 C C . ASN A 1 96 ? -4.516 -2.574 2.557 1.00 88.75 96 ASN A C 1
ATOM 795 O O . ASN A 1 96 ? -5.677 -2.721 2.930 1.00 88.75 96 ASN A O 1
ATOM 799 N N . LEU A 1 97 ? -3.765 -3.608 2.167 1.00 90.88 97 LEU A N 1
ATOM 800 C CA . LEU A 1 97 ? -4.277 -4.981 2.144 1.00 90.88 97 LEU A CA 1
ATOM 801 C C . LEU A 1 97 ? -4.563 -5.520 3.552 1.00 90.88 97 LEU A C 1
ATOM 803 O O . LEU A 1 97 ? -5.631 -6.081 3.780 1.00 90.88 97 LEU A O 1
ATOM 807 N N . ASP A 1 98 ? -3.660 -5.302 4.512 1.00 91.69 98 ASP A N 1
ATOM 808 C CA . ASP A 1 98 ? -3.851 -5.765 5.896 1.00 91.69 98 ASP A CA 1
ATOM 809 C C . ASP A 1 98 ? -5.049 -5.083 6.582 1.00 91.69 98 ASP A C 1
ATOM 811 O O . ASP A 1 98 ? -5.694 -5.671 7.449 1.00 91.69 98 ASP A O 1
ATOM 815 N N . PHE A 1 99 ? -5.350 -3.834 6.213 1.00 90.62 99 PHE A N 1
ATOM 816 C CA . PHE A 1 99 ? -6.464 -3.068 6.773 1.00 90.62 99 PHE A CA 1
ATOM 817 C C . PHE A 1 99 ? -7.805 -3.355 6.086 1.00 90.62 99 PHE A C 1
ATOM 819 O O . PHE A 1 99 ? -8.863 -3.121 6.674 1.00 90.62 99 PHE A O 1
ATOM 826 N N . TRP A 1 100 ? -7.772 -3.894 4.865 1.00 90.00 100 TRP A N 1
ATOM 827 C CA . TRP A 1 100 ? -8.951 -4.232 4.070 1.00 90.00 100 TRP A CA 1
ATOM 828 C C . TRP A 1 100 ? -10.037 -5.008 4.838 1.00 90.00 100 TRP A C 1
ATOM 830 O O . TRP A 1 100 ? -11.196 -4.588 4.784 1.00 90.00 100 TRP A O 1
ATOM 840 N N . PRO A 1 101 ? -9.728 -6.074 5.611 1.00 90.12 101 PRO A N 1
ATOM 841 C CA . PRO A 1 101 ? -10.764 -6.783 6.359 1.00 90.12 101 PRO A CA 1
ATOM 842 C C . PRO A 1 101 ? -11.534 -5.902 7.357 1.00 90.12 101 PRO A C 1
ATOM 844 O O . PRO A 1 101 ? -12.723 -6.145 7.563 1.00 90.12 101 PRO A O 1
ATOM 847 N N . LEU A 1 102 ? -10.931 -4.847 7.926 1.00 89.69 102 LEU A N 1
ATOM 848 C CA . LEU A 1 102 ? -11.661 -3.921 8.802 1.00 89.69 102 LEU A CA 1
ATOM 849 C C . LEU A 1 102 ? -12.692 -3.092 8.027 1.00 89.69 102 LEU A C 1
ATOM 851 O O . LEU A 1 102 ? -13.788 -2.858 8.534 1.00 89.69 102 LEU A O 1
ATOM 855 N N . LEU A 1 103 ? -12.361 -2.674 6.801 1.00 87.69 103 LEU A N 1
ATOM 856 C CA . LEU A 1 103 ? -13.290 -1.957 5.923 1.00 87.69 103 LEU A CA 1
ATOM 857 C C . LEU A 1 103 ? -14.472 -2.844 5.525 1.00 87.69 103 LEU A C 1
ATOM 859 O O . LEU A 1 103 ? -15.616 -2.393 5.562 1.00 87.69 103 LEU A O 1
ATOM 863 N N . ILE A 1 104 ? -14.214 -4.122 5.224 1.00 86.88 104 ILE A N 1
ATOM 864 C CA . ILE A 1 104 ? -15.275 -5.101 4.958 1.00 86.88 104 ILE A CA 1
ATOM 865 C C . ILE A 1 104 ? -16.175 -5.271 6.187 1.00 86.88 104 ILE A C 1
ATOM 867 O O . ILE A 1 104 ? -17.395 -5.209 6.051 1.00 86.88 104 ILE A O 1
ATOM 871 N N . LYS A 1 105 ? -15.606 -5.392 7.395 1.00 87.88 105 LYS A N 1
ATOM 872 C CA . LYS A 1 105 ? -16.403 -5.465 8.631 1.00 87.88 105 LYS A CA 1
ATOM 873 C C . LYS A 1 105 ? -17.212 -4.204 8.903 1.00 87.88 105 LYS A C 1
ATOM 875 O O . LYS A 1 105 ? -18.382 -4.306 9.262 1.00 87.88 105 LYS A O 1
ATOM 880 N N . GLN A 1 106 ? -16.641 -3.023 8.684 1.00 87.25 106 GLN A N 1
ATOM 881 C CA . GLN A 1 106 ? -17.390 -1.774 8.796 1.00 87.25 106 GLN A CA 1
ATOM 882 C C . GLN A 1 106 ? -18.590 -1.756 7.838 1.00 87.25 106 GLN A C 1
ATOM 884 O O . GLN A 1 106 ? -19.690 -1.408 8.268 1.00 87.25 106 GLN A O 1
ATOM 889 N N . LYS A 1 107 ? -18.382 -2.150 6.574 1.00 83.75 107 LYS A N 1
ATOM 890 C CA . LYS A 1 107 ? -19.439 -2.245 5.559 1.00 83.75 107 LYS A CA 1
ATOM 891 C C . LYS A 1 107 ? -20.548 -3.203 5.996 1.00 83.75 107 LYS A C 1
ATOM 893 O O . LYS A 1 107 ? -21.710 -2.819 5.982 1.00 83.75 107 LYS A O 1
ATOM 898 N N . GLU A 1 108 ? -20.193 -4.418 6.421 1.00 86.44 108 GLU A N 1
ATOM 899 C CA . GLU A 1 108 ? -21.154 -5.428 6.897 1.00 86.44 108 GLU A CA 1
ATOM 900 C C . GLU A 1 108 ? -22.044 -4.905 8.039 1.00 86.44 108 GLU A C 1
ATOM 902 O O . GLU A 1 108 ? -23.219 -5.250 8.113 1.00 86.44 108 GLU A O 1
ATOM 907 N N . ILE A 1 109 ? -21.493 -4.079 8.934 1.00 86.44 109 ILE A N 1
ATOM 908 C CA . ILE A 1 109 ? -22.191 -3.610 10.140 1.00 86.44 109 ILE A CA 1
ATOM 909 C C . ILE A 1 109 ? -23.028 -2.359 9.881 1.00 86.44 109 ILE A C 1
ATOM 911 O O . ILE A 1 109 ? -24.090 -2.197 10.484 1.00 86.44 109 ILE A O 1
ATOM 915 N N . LYS A 1 110 ? -22.532 -1.441 9.048 1.00 81.44 110 LYS A N 1
ATOM 916 C CA . LYS A 1 110 ? -23.210 -0.166 8.791 1.00 81.44 110 LYS A CA 1
ATOM 917 C C . LYS A 1 110 ? -24.222 -0.229 7.657 1.00 81.44 110 LYS A C 1
ATOM 919 O O . LYS A 1 110 ? -25.017 0.698 7.554 1.00 81.44 110 LYS A O 1
ATOM 924 N N . ASP A 1 111 ? -24.156 -1.264 6.817 1.00 73.44 111 ASP A N 1
ATOM 925 C CA . ASP A 1 111 ? -24.828 -1.298 5.509 1.00 73.44 111 ASP A CA 1
ATOM 926 C C . ASP A 1 111 ? -24.537 -0.032 4.675 1.00 73.44 111 ASP A C 1
ATOM 928 O O . ASP A 1 111 ? -25.283 0.369 3.786 1.00 73.44 111 ASP A O 1
ATOM 932 N N . ASP A 1 112 ? -23.425 0.630 5.003 1.00 63.72 112 ASP A N 1
ATOM 933 C CA . ASP A 1 112 ? -22.955 1.834 4.348 1.00 63.72 112 ASP A CA 1
ATOM 934 C C . ASP A 1 112 ? -21.985 1.362 3.278 1.00 63.72 112 ASP A C 1
ATOM 936 O O . ASP A 1 112 ? -21.008 0.648 3.544 1.00 63.72 112 ASP A O 1
AT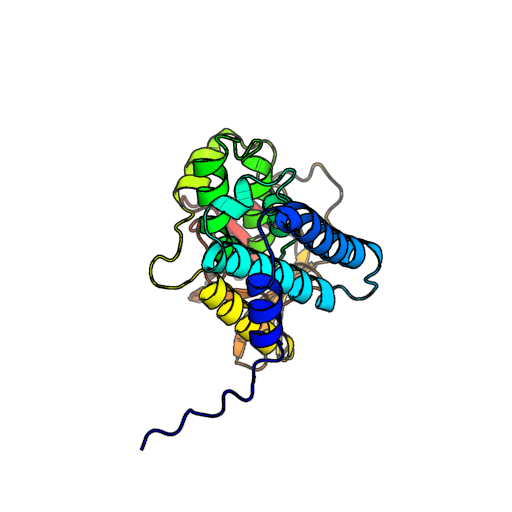OM 940 N N . VAL A 1 113 ? -22.353 1.652 2.037 1.00 53.19 113 VAL A N 1
ATOM 941 C CA . VAL A 1 113 ? -21.631 1.207 0.855 1.00 53.19 113 VAL A CA 1
ATOM 942 C C . VAL A 1 113 ? -20.191 1.703 0.995 1.00 53.19 113 VAL A C 1
ATOM 944 O O . VAL A 1 113 ? -19.962 2.823 1.442 1.00 53.19 113 VAL A O 1
ATOM 947 N N . LEU A 1 114 ? -19.212 0.900 0.567 1.00 61.19 114 LEU A N 1
ATOM 948 C CA . LEU A 1 114 ? -17.931 1.428 0.084 1.00 61.19 114 LEU A CA 1
ATOM 949 C C . LEU A 1 114 ? -18.283 2.347 -1.095 1.00 61.19 114 LEU A C 1
ATOM 951 O O . LEU A 1 114 ? -18.262 1.908 -2.241 1.00 61.19 114 LEU A O 1
ATOM 955 N N . MET A 1 115 ? -18.795 3.545 -0.800 1.00 51.88 115 MET A N 1
ATOM 956 C CA . MET A 1 115 ? -19.788 4.246 -1.629 1.00 51.88 115 MET A CA 1
ATOM 957 C C . MET A 1 115 ? -19.218 4.640 -2.987 1.00 51.88 115 MET A C 1
ATOM 959 O O . MET A 1 115 ? -19.948 4.887 -3.942 1.00 51.88 115 MET A O 1
ATOM 963 N N . PHE A 1 116 ? -17.893 4.606 -3.079 1.00 62.69 116 PHE A N 1
ATOM 964 C CA . PHE A 1 116 ? -17.138 4.878 -4.271 1.00 62.69 116 PHE A CA 1
ATOM 965 C C . PHE A 1 116 ? -15.970 3.891 -4.351 1.00 62.69 116 PHE A C 1
ATOM 967 O O . PHE A 1 116 ? -14.864 4.269 -3.974 1.00 62.69 116 PHE A O 1
ATOM 974 N N . PRO A 1 117 ? -16.177 2.650 -4.844 1.00 69.00 117 PRO A N 1
ATOM 975 C CA . PRO A 1 117 ? -15.117 1.638 -4.942 1.00 69.00 117 PRO A CA 1
ATOM 976 C C . PRO A 1 117 ? -13.888 2.148 -5.697 1.00 69.00 117 PRO A C 1
ATOM 978 O O . PRO A 1 117 ? -12.774 1.701 -5.437 1.00 69.00 117 PRO A O 1
ATOM 981 N N . SER A 1 118 ? -14.087 3.128 -6.582 1.00 75.19 118 SER A N 1
ATOM 982 C CA . SER A 1 118 ? -13.027 3.910 -7.202 1.00 75.19 118 SER A CA 1
ATOM 983 C C . SER A 1 118 ? -12.041 4.480 -6.182 1.00 75.19 118 SER A C 1
ATOM 985 O O . SER A 1 118 ? -10.855 4.303 -6.378 1.00 75.19 118 SER A O 1
ATOM 987 N N . TYR A 1 119 ? -12.462 5.089 -5.071 1.00 77.12 119 TYR A N 1
ATOM 988 C CA . TYR A 1 119 ? -11.541 5.678 -4.088 1.00 77.12 119 TYR A CA 1
ATOM 989 C C . TYR A 1 119 ? -10.704 4.631 -3.357 1.00 77.12 119 TYR A C 1
ATOM 991 O O . TYR A 1 119 ? -9.504 4.834 -3.160 1.00 77.12 119 TYR A O 1
ATOM 999 N N . GLN A 1 120 ? -11.302 3.507 -2.953 1.00 84.19 120 GLN A N 1
ATOM 1000 C CA . GLN A 1 120 ? -10.529 2.449 -2.312 1.00 84.19 120 GLN A CA 1
ATOM 1001 C C . GLN A 1 120 ? -9.575 1.781 -3.309 1.00 84.19 120 GLN A C 1
ATOM 1003 O O . GLN A 1 120 ? -8.411 1.539 -2.983 1.00 84.19 120 GLN A O 1
ATOM 1008 N N . LEU A 1 121 ? -10.038 1.525 -4.536 1.00 88.81 121 LEU A N 1
ATOM 1009 C CA . LEU A 1 121 ? -9.185 0.989 -5.590 1.00 88.81 121 LEU A CA 1
ATOM 1010 C C . LEU A 1 121 ? -8.070 1.969 -5.959 1.00 88.81 121 LEU A C 1
ATOM 1012 O O . LEU A 1 121 ? -6.933 1.526 -6.045 1.00 88.81 121 LEU A O 1
ATOM 1016 N N . GLU A 1 122 ? -8.341 3.274 -6.056 1.00 86.38 122 GLU A N 1
ATOM 1017 C CA . GLU A 1 122 ? -7.323 4.316 -6.241 1.00 86.38 122 GLU A CA 1
ATOM 1018 C C . GLU A 1 122 ? -6.262 4.232 -5.142 1.00 86.38 122 GLU A C 1
ATOM 1020 O O . GLU A 1 122 ? -5.070 4.255 -5.438 1.00 86.38 122 GLU A O 1
ATOM 1025 N N . GLY A 1 123 ? -6.667 4.090 -3.874 1.00 82.94 123 GLY A N 1
ATOM 1026 C CA . GLY A 1 123 ? -5.732 3.930 -2.758 1.00 82.94 123 GLY A CA 1
ATOM 1027 C C . GLY A 1 123 ? -4.794 2.731 -2.946 1.00 82.94 123 GLY A C 1
ATOM 1028 O O . GLY A 1 123 ? -3.578 2.844 -2.762 1.00 82.94 123 GLY A O 1
ATOM 1029 N N . ILE A 1 124 ? -5.329 1.589 -3.387 1.00 90.12 124 ILE A N 1
ATOM 1030 C CA . ILE A 1 124 ? -4.543 0.368 -3.607 1.00 90.12 124 ILE A CA 1
ATOM 1031 C C . ILE A 1 124 ? -3.680 0.499 -4.865 1.00 90.12 124 ILE A C 1
ATOM 1033 O O . ILE A 1 124 ? -2.455 0.403 -4.765 1.00 90.12 124 ILE A O 1
ATOM 1037 N N . THR A 1 125 ? -4.270 0.760 -6.031 1.00 92.31 125 THR A N 1
ATOM 1038 C CA . THR A 1 125 ? -3.566 0.805 -7.322 1.00 92.31 125 THR A CA 1
ATOM 1039 C C . THR A 1 125 ? -2.510 1.903 -7.344 1.00 92.31 125 THR A C 1
ATOM 1041 O O . THR A 1 125 ? -1.387 1.661 -7.786 1.00 92.31 125 THR A O 1
ATOM 1044 N N . SER A 1 126 ? -2.804 3.079 -6.783 1.00 87.38 126 SER A N 1
ATOM 1045 C CA . SER A 1 126 ? -1.837 4.174 -6.663 1.00 87.38 126 SER A CA 1
ATOM 1046 C C . SER A 1 126 ? -0.687 3.803 -5.727 1.00 87.38 126 SER A C 1
ATOM 1048 O O . SER A 1 126 ? 0.477 4.061 -6.034 1.00 87.38 126 SER A O 1
ATOM 1050 N N . SER A 1 127 ? -0.970 3.123 -4.608 1.00 88.44 127 SER A N 1
ATOM 1051 C CA . SER A 1 127 ? 0.092 2.686 -3.699 1.00 88.44 127 SER A CA 1
ATOM 1052 C C . SER A 1 127 ? 1.008 1.634 -4.340 1.00 88.44 127 SER A C 1
ATOM 1054 O O . SER A 1 127 ? 2.225 1.724 -4.176 1.00 88.44 127 SER A O 1
ATOM 1056 N N . PHE A 1 128 ? 0.478 0.666 -5.086 1.00 92.94 128 PHE A N 1
ATOM 1057 C CA . PHE A 1 128 ? 1.283 -0.397 -5.690 1.00 92.94 128 PHE A CA 1
ATOM 1058 C C . PHE A 1 128 ? 1.993 0.036 -6.983 1.00 92.94 128 PHE A C 1
ATOM 1060 O O . PHE A 1 128 ? 3.159 -0.313 -7.175 1.00 92.94 128 PHE A O 1
ATOM 1067 N N . TYR A 1 129 ? 1.322 0.817 -7.832 1.00 93.38 129 TYR A N 1
ATOM 1068 C CA . TYR A 1 129 ? 1.727 1.048 -9.223 1.00 93.38 129 TYR A CA 1
ATOM 1069 C C . TYR A 1 129 ? 1.860 2.526 -9.616 1.00 93.38 129 TYR A C 1
ATOM 1071 O O . TYR A 1 129 ? 2.296 2.802 -10.731 1.00 93.38 129 TYR A O 1
ATOM 1079 N N . ASP A 1 130 ? 1.462 3.468 -8.747 1.00 90.38 130 ASP A N 1
ATOM 1080 C CA . ASP A 1 130 ? 1.198 4.872 -9.119 1.00 90.38 130 ASP A CA 1
ATOM 1081 C C . ASP A 1 130 ? 0.285 4.944 -10.360 1.00 90.38 130 ASP A C 1
ATOM 1083 O O . ASP A 1 130 ? 0.475 5.784 -11.232 1.00 90.38 130 ASP A O 1
ATOM 1087 N N . TYR A 1 131 ? -0.692 4.029 -10.443 1.00 91.50 131 TYR A N 1
ATOM 1088 C CA . TYR A 1 131 ? -1.656 3.902 -11.538 1.00 91.50 131 TYR A CA 1
ATOM 1089 C C . TYR A 1 131 ? -3.061 4.273 -11.063 1.00 91.50 131 TYR A C 1
ATOM 1091 O O . TYR A 1 131 ? -3.514 3.785 -10.023 1.00 91.50 131 TYR A O 1
ATOM 1099 N N . SER A 1 132 ? -3.752 5.104 -11.843 1.00 89.81 132 SER A N 1
ATOM 1100 C CA . SER A 1 132 ? -5.130 5.508 -11.579 1.00 89.81 132 SER A CA 1
ATOM 1101 C C . SER A 1 132 ? -6.103 4.673 -12.405 1.00 89.81 132 SER A C 1
ATOM 1103 O O . SER A 1 132 ? -6.001 4.572 -13.630 1.00 89.81 132 SER A O 1
ATOM 1105 N N . VAL A 1 133 ? -7.076 4.099 -11.713 1.00 90.69 133 VAL A N 1
ATOM 1106 C CA . VAL A 1 133 ? -8.247 3.422 -12.264 1.00 90.69 133 VAL A CA 1
ATOM 1107 C C . VAL A 1 133 ? -9.473 4.342 -12.309 1.00 90.69 133 VAL A C 1
ATOM 1109 O O . VAL A 1 133 ? -10.574 3.883 -12.602 1.00 90.69 133 VAL A O 1
ATOM 1112 N N . PHE A 1 134 ? -9.326 5.640 -12.041 1.00 86.94 134 PHE A N 1
ATOM 1113 C CA . PHE A 1 134 ? -10.423 6.603 -12.060 1.00 86.94 134 PHE A CA 1
ATOM 1114 C C . PHE A 1 134 ? -11.150 6.601 -13.413 1.00 86.94 134 PHE A C 1
ATOM 1116 O O . PHE A 1 134 ? -10.525 6.727 -14.468 1.00 86.94 134 PHE A O 1
ATOM 1123 N N . GLY A 1 135 ? -12.477 6.445 -13.378 1.00 85.00 135 GLY A N 1
ATOM 1124 C CA . GLY A 1 135 ? -13.322 6.367 -14.574 1.00 85.00 135 GLY A CA 1
ATOM 1125 C C . GLY A 1 135 ? -13.237 5.038 -15.336 1.00 85.00 135 GLY A C 1
ATOM 1126 O O . GLY A 1 135 ? -13.705 4.961 -16.469 1.00 85.00 135 GLY A O 1
ATOM 1127 N N . GLN A 1 136 ? -12.637 3.998 -14.747 1.00 88.88 136 GLN A N 1
ATOM 1128 C CA . GLN A 1 136 ? -12.541 2.653 -15.325 1.00 88.88 136 GLN A CA 1
ATOM 1129 C C . GLN A 1 136 ? -13.556 1.686 -14.692 1.00 88.88 136 GLN A C 1
ATOM 1131 O O . GLN A 1 136 ? -13.220 0.555 -14.355 1.00 88.88 136 GLN A O 1
ATOM 1136 N N . ASP A 1 137 ? -14.812 2.106 -14.546 1.00 88.62 137 ASP A N 1
ATOM 1137 C CA . ASP A 1 137 ? -15.856 1.381 -13.800 1.00 88.62 137 ASP A CA 1
ATOM 1138 C C . ASP A 1 137 ? -15.981 -0.104 -14.186 1.00 88.62 137 ASP A C 1
ATOM 1140 O O . ASP A 1 137 ? -16.197 -0.965 -13.333 1.00 88.62 137 ASP A O 1
ATOM 1144 N N . SER A 1 138 ? -15.755 -0.423 -15.465 1.00 91.75 138 SER A N 1
ATOM 1145 C CA . SER A 1 138 ? -15.816 -1.789 -16.001 1.00 91.75 138 SER A CA 1
ATOM 1146 C C . SER A 1 138 ? -14.837 -2.791 -15.371 1.00 91.75 138 SER A C 1
ATOM 1148 O O . SER A 1 138 ? -15.069 -3.992 -15.487 1.00 91.75 138 SER A O 1
ATOM 1150 N N . ILE A 1 139 ? -13.753 -2.338 -14.723 1.00 91.25 139 ILE A N 1
ATOM 1151 C CA . ILE A 1 139 ? -12.759 -3.235 -14.102 1.00 91.25 139 ILE A CA 1
ATOM 1152 C C . ILE A 1 139 ? -12.888 -3.319 -12.576 1.00 91.25 139 ILE A C 1
ATOM 1154 O O . ILE A 1 139 ? -12.226 -4.150 -11.959 1.00 91.25 139 ILE A O 1
ATOM 1158 N N . TYR A 1 140 ? -13.727 -2.489 -11.947 1.00 91.50 140 TYR A N 1
ATOM 1159 C CA . TYR A 1 140 ? -13.753 -2.354 -10.485 1.00 91.50 140 TYR A CA 1
ATOM 1160 C C . TYR A 1 140 ? -14.175 -3.629 -9.765 1.00 91.50 140 TYR A C 1
ATOM 1162 O O . TYR A 1 140 ? -13.518 -4.026 -8.806 1.00 91.50 140 TYR A O 1
ATOM 1170 N N . GLU A 1 141 ? -15.233 -4.296 -10.227 1.00 89.88 141 GLU A N 1
ATOM 1171 C CA . GLU A 1 141 ? -15.709 -5.539 -9.608 1.00 89.88 141 GLU A CA 1
ATOM 1172 C C . GLU A 1 141 ? -14.631 -6.630 -9.642 1.00 89.88 141 GLU A C 1
ATOM 1174 O O . GLU A 1 141 ? -14.353 -7.277 -8.630 1.00 89.88 141 GLU A O 1
ATOM 1179 N N . HIS A 1 142 ? -13.963 -6.768 -10.789 1.00 93.00 142 HIS A N 1
ATOM 1180 C CA . HIS A 1 142 ? -12.867 -7.713 -10.971 1.00 93.00 142 HIS A CA 1
ATOM 1181 C C . HIS A 1 142 ? -11.710 -7.423 -10.011 1.00 93.00 142 HIS A C 1
ATOM 1183 O O . HIS A 1 142 ? -11.313 -8.316 -9.263 1.00 93.00 142 HIS A O 1
ATOM 1189 N N . LEU A 1 143 ? -11.231 -6.177 -9.944 1.00 93.50 143 LEU A N 1
ATOM 1190 C CA . LEU A 1 143 ? -10.143 -5.801 -9.035 1.00 93.50 143 LEU A CA 1
ATOM 1191 C C . LEU A 1 143 ? -10.515 -6.013 -7.562 1.00 93.50 143 LEU A C 1
ATOM 1193 O O . LEU A 1 143 ? -9.720 -6.557 -6.797 1.00 93.50 143 LEU A O 1
ATOM 1197 N N . LEU A 1 144 ? -11.732 -5.641 -7.155 1.00 90.06 144 LEU A N 1
ATOM 1198 C CA . LEU A 1 144 ? -12.199 -5.856 -5.782 1.00 90.06 144 LEU A CA 1
ATOM 1199 C C . LEU A 1 144 ? -12.223 -7.342 -5.410 1.00 90.06 144 LEU A C 1
ATOM 1201 O O . LEU A 1 144 ? -11.848 -7.694 -4.293 1.00 90.06 144 LEU A O 1
ATOM 1205 N N . SER A 1 145 ? -12.620 -8.214 -6.342 1.00 89.56 145 SER A N 1
ATOM 1206 C CA . SER A 1 145 ? -12.681 -9.665 -6.115 1.00 89.56 145 SER A CA 1
ATOM 1207 C C . SER A 1 145 ? -11.309 -10.311 -5.870 1.00 89.56 145 SER A C 1
ATOM 1209 O O . SER A 1 145 ? -11.218 -11.386 -5.272 1.00 89.56 145 SER A O 1
ATOM 1211 N N . GLN A 1 146 ? -10.235 -9.653 -6.312 1.00 92.50 146 GLN A N 1
ATOM 1212 C CA . GLN A 1 146 ? -8.865 -10.134 -6.165 1.00 92.50 146 GLN A CA 1
ATOM 1213 C C . GLN A 1 146 ? -8.236 -9.751 -4.815 1.00 92.50 146 GLN A C 1
ATOM 1215 O O . GLN A 1 146 ? -7.280 -10.396 -4.382 1.00 92.50 146 GLN A O 1
ATOM 1220 N N . ILE A 1 147 ? -8.788 -8.760 -4.105 1.00 90.25 147 ILE A N 1
ATOM 1221 C CA . ILE A 1 147 ? -8.288 -8.344 -2.790 1.00 90.25 147 ILE A CA 1
ATOM 1222 C C . ILE A 1 147 ? -8.753 -9.351 -1.736 1.00 90.25 147 ILE A C 1
ATOM 1224 O O . ILE A 1 147 ? -9.887 -9.308 -1.251 1.00 90.25 147 ILE A O 1
ATOM 1228 N N . LYS A 1 148 ? -7.856 -10.262 -1.358 1.00 81.50 148 LYS A N 1
ATOM 1229 C CA . LYS A 1 148 ? -8.130 -11.288 -0.349 1.00 81.50 148 LYS A CA 1
ATOM 1230 C C . LYS A 1 148 ? -7.522 -10.893 0.999 1.00 81.50 148 LYS A C 1
ATOM 1232 O O . LYS A 1 148 ? -6.318 -10.643 1.050 1.00 81.50 148 LYS A O 1
ATOM 1237 N N . PRO A 1 149 ? -8.312 -10.843 2.085 1.00 72.56 149 PRO A N 1
ATOM 1238 C CA . PRO A 1 149 ? -7.761 -10.653 3.420 1.00 72.56 149 PRO A CA 1
ATOM 1239 C C . PRO A 1 149 ? -6.882 -11.847 3.819 1.00 72.56 149 PRO A C 1
ATOM 1241 O O . PRO A 1 149 ? -7.214 -12.994 3.517 1.00 72.56 149 PRO A O 1
ATOM 1244 N N . ASP A 1 150 ? -5.778 -11.572 4.513 1.00 70.69 150 ASP A N 1
ATOM 1245 C CA . ASP A 1 150 ? -4.963 -12.604 5.159 1.00 70.69 150 ASP A CA 1
ATOM 1246 C C . ASP A 1 150 ? -5.725 -13.130 6.389 1.00 70.69 150 ASP A C 1
ATOM 1248 O O . ASP A 1 150 ? -5.983 -12.383 7.334 1.00 70.69 150 ASP A O 1
ATOM 1252 N N . SER A 1 151 ? -6.168 -14.391 6.344 1.00 64.06 15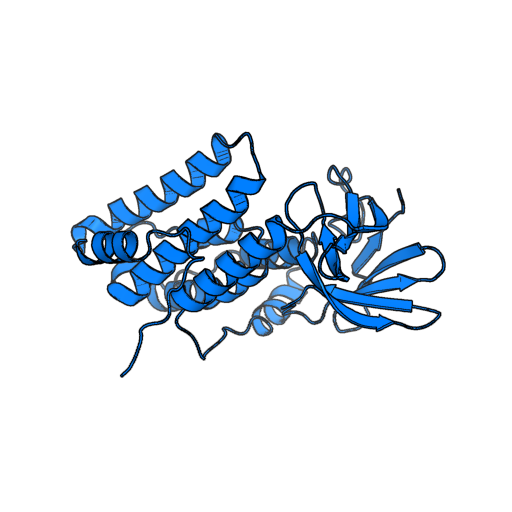1 SER A N 1
ATOM 1253 C CA . SER A 1 151 ? -7.069 -14.977 7.346 1.00 64.06 151 SER A CA 1
ATOM 1254 C C . SER A 1 151 ? -6.378 -15.425 8.629 1.00 64.06 151 SER A C 1
ATOM 1256 O O . SER A 1 151 ? -7.056 -15.691 9.622 1.00 64.06 151 SER A O 1
ATOM 1258 N N . ASP A 1 152 ? -5.051 -15.531 8.623 1.00 75.31 152 ASP A N 1
ATOM 1259 C CA . ASP A 1 152 ? -4.339 -16.329 9.625 1.00 75.31 152 ASP A CA 1
ATOM 1260 C C . ASP A 1 152 ? -3.783 -15.485 10.783 1.00 75.31 152 ASP A C 1
ATOM 1262 O O . ASP A 1 152 ? -3.237 -16.022 11.751 1.00 75.31 152 ASP A O 1
ATOM 1266 N N . LYS A 1 153 ? -3.931 -14.156 10.713 1.00 83.25 153 LYS A N 1
ATOM 1267 C CA . LYS A 1 153 ? -3.428 -13.205 11.711 1.00 83.25 153 LYS A CA 1
ATOM 1268 C C . LYS A 1 153 ? -4.507 -12.244 12.185 1.00 83.25 153 LYS A C 1
ATOM 1270 O O . LYS A 1 153 ? -5.438 -11.900 11.462 1.00 83.25 153 LYS A O 1
ATOM 1275 N N . LYS A 1 154 ? -4.328 -11.737 13.407 1.00 90.62 154 LYS A N 1
ATOM 1276 C CA . LYS A 1 154 ? -5.062 -10.550 13.858 1.00 90.62 154 LYS A CA 1
ATOM 1277 C C . LYS A 1 154 ? -4.695 -9.352 12.979 1.00 90.62 154 LYS A C 1
ATOM 1279 O O . LYS A 1 154 ? -3.537 -9.210 12.582 1.00 90.62 154 LYS A O 1
ATOM 1284 N N . LEU A 1 155 ? -5.660 -8.470 12.726 1.00 91.44 155 LEU A N 1
ATOM 1285 C CA . LEU A 1 155 ? -5.464 -7.273 11.904 1.00 91.44 155 LEU A CA 1
ATOM 1286 C C . LEU A 1 155 ? -4.333 -6.399 12.457 1.00 91.44 155 LEU A C 1
ATOM 1288 O O . LEU A 1 155 ? -3.457 -5.956 11.714 1.00 91.44 155 LEU A O 1
ATOM 1292 N N . SER A 1 156 ? -4.319 -6.182 13.775 1.00 93.44 156 SER A N 1
ATOM 1293 C CA . SER A 1 156 ? -3.282 -5.385 14.429 1.00 93.44 156 SER A CA 1
ATOM 1294 C C . SER A 1 156 ? -1.899 -6.023 14.289 1.00 93.44 156 SER A C 1
ATOM 1296 O O . SER A 1 156 ? -0.924 -5.313 14.059 1.00 93.44 156 SER A O 1
ATOM 1298 N N . GLU A 1 157 ? -1.802 -7.353 14.356 1.00 92.31 157 GLU A N 1
ATOM 1299 C CA . GLU A 1 157 ? -0.543 -8.086 14.186 1.00 92.31 157 GLU A CA 1
ATOM 1300 C C . GLU A 1 157 ? -0.013 -7.974 12.750 1.00 92.31 157 GLU A C 1
ATOM 1302 O O . GLU A 1 157 ? 1.167 -7.674 12.566 1.00 92.31 157 GLU A O 1
ATOM 1307 N N . ALA A 1 158 ? -0.876 -8.122 11.738 1.00 92.50 158 ALA A N 1
ATOM 1308 C CA . ALA A 1 158 ? -0.497 -7.956 10.334 1.00 92.50 158 ALA A CA 1
ATOM 1309 C C . ALA A 1 158 ? 0.030 -6.537 10.039 1.00 92.50 158 ALA A C 1
ATOM 1311 O O . ALA A 1 158 ? 1.075 -6.379 9.401 1.00 92.50 158 ALA A O 1
ATOM 1312 N N . LEU A 1 159 ? -0.636 -5.508 10.575 1.00 92.62 159 LEU A N 1
ATOM 1313 C CA . LEU A 1 159 ? -0.217 -4.110 10.436 1.00 92.62 159 LEU A CA 1
ATOM 1314 C C . LEU A 1 159 ? 1.084 -3.801 11.192 1.00 92.62 159 LEU A C 1
ATOM 1316 O O . LEU A 1 159 ? 1.908 -3.025 10.704 1.00 92.62 159 LEU A O 1
ATOM 1320 N N . ILE A 1 160 ? 1.301 -4.410 12.363 1.00 92.38 160 ILE A N 1
ATOM 1321 C CA . ILE A 1 160 ? 2.562 -4.288 13.112 1.00 92.38 160 ILE A CA 1
ATOM 1322 C C . ILE A 1 160 ? 3.714 -4.922 12.326 1.00 92.38 160 ILE A C 1
ATOM 1324 O O . ILE A 1 160 ? 4.779 -4.312 12.225 1.00 92.38 160 ILE A O 1
ATOM 1328 N N . ASP A 1 161 ? 3.515 -6.103 11.736 1.00 91.69 161 ASP A N 1
ATOM 1329 C CA . ASP A 1 161 ? 4.524 -6.737 10.879 1.00 91.69 161 ASP A CA 1
ATOM 1330 C C . ASP A 1 161 ? 4.888 -5.824 9.699 1.00 91.69 161 ASP A C 1
ATOM 1332 O O . ASP A 1 161 ? 6.070 -5.603 9.418 1.00 91.69 161 ASP A O 1
ATOM 1336 N N . THR A 1 162 ? 3.881 -5.215 9.067 1.00 91.25 162 THR A N 1
ATOM 1337 C CA . THR A 1 162 ? 4.076 -4.229 7.996 1.00 91.25 162 THR A CA 1
ATOM 1338 C C . THR A 1 162 ? 4.849 -3.009 8.477 1.00 91.25 162 THR A C 1
ATOM 1340 O O . THR A 1 162 ? 5.785 -2.576 7.806 1.00 91.25 162 THR A O 1
ATOM 1343 N N . TYR A 1 163 ? 4.541 -2.489 9.667 1.00 90.31 163 TYR A N 1
ATOM 1344 C CA . TYR A 1 163 ? 5.263 -1.358 10.248 1.00 90.31 163 TYR A CA 1
ATOM 1345 C C . TYR A 1 163 ? 6.743 -1.676 10.445 1.00 90.31 163 TYR A C 1
ATOM 1347 O O . TYR A 1 163 ? 7.614 -0.881 10.080 1.00 90.31 163 TYR A O 1
ATOM 1355 N N . LEU A 1 164 ? 7.044 -2.855 10.987 1.00 90.12 164 LEU A N 1
ATOM 1356 C CA . LEU A 1 164 ? 8.417 -3.298 11.206 1.00 90.12 164 LEU A CA 1
ATOM 1357 C C . LEU A 1 164 ? 9.163 -3.504 9.882 1.00 90.12 164 LEU A C 1
ATOM 1359 O O . LEU A 1 164 ? 10.320 -3.086 9.768 1.00 90.12 164 LEU A O 1
ATOM 1363 N N . GLU A 1 165 ? 8.508 -4.076 8.867 1.00 90.81 165 GLU A N 1
ATOM 1364 C CA . GLU A 1 165 ? 9.066 -4.198 7.517 1.00 90.81 165 GLU A CA 1
ATOM 1365 C C . GLU A 1 165 ? 9.379 -2.814 6.925 1.00 90.81 165 GLU A C 1
ATOM 1367 O O . GLU A 1 165 ? 10.506 -2.582 6.478 1.00 90.81 165 GLU A O 1
ATOM 1372 N N . THR A 1 166 ? 8.448 -1.858 7.004 1.00 88.44 166 THR A N 1
ATOM 1373 C CA . THR A 1 166 ? 8.659 -0.482 6.534 1.00 88.44 166 THR A CA 1
ATOM 1374 C C . THR A 1 166 ? 9.828 0.188 7.256 1.00 88.44 166 THR A C 1
ATOM 1376 O O . THR A 1 166 ? 10.702 0.760 6.601 1.00 88.44 166 THR A O 1
ATOM 1379 N N . LYS A 1 167 ? 9.914 0.087 8.590 1.00 86.62 167 LYS A N 1
ATOM 1380 C CA . LYS A 1 167 ? 11.035 0.651 9.362 1.00 86.62 167 LYS A CA 1
ATOM 1381 C C . LYS A 1 167 ? 12.375 0.017 9.001 1.00 86.62 167 LYS A C 1
ATOM 1383 O O . LYS A 1 167 ? 13.388 0.716 8.991 1.00 86.62 167 LYS A O 1
ATOM 1388 N N . ARG A 1 168 ? 12.406 -1.287 8.708 1.00 90.81 168 ARG A N 1
ATOM 1389 C CA . ARG A 1 168 ? 13.616 -1.967 8.223 1.00 90.81 168 ARG A CA 1
ATOM 1390 C C . ARG A 1 168 ? 14.033 -1.411 6.863 1.00 90.81 168 ARG A C 1
ATOM 1392 O O . ARG A 1 168 ? 15.189 -1.037 6.698 1.00 90.81 168 ARG A O 1
ATOM 1399 N N . ILE A 1 169 ? 13.096 -1.320 5.920 1.00 91.44 169 ILE A N 1
ATOM 1400 C CA . ILE A 1 169 ? 13.351 -0.851 4.552 1.00 91.44 169 ILE A CA 1
ATOM 1401 C C . ILE A 1 169 ? 13.829 0.606 4.538 1.00 91.44 169 ILE A C 1
ATOM 1403 O O . ILE A 1 169 ? 14.755 0.944 3.808 1.00 91.44 169 ILE A O 1
ATOM 1407 N N . GLN A 1 170 ? 13.270 1.467 5.393 1.00 87.56 170 GLN A N 1
ATOM 1408 C CA . GLN A 1 170 ? 13.681 2.872 5.512 1.00 87.56 170 GLN A CA 1
ATOM 1409 C C . GLN A 1 170 ? 15.154 3.066 5.911 1.00 87.56 170 GLN A C 1
ATOM 1411 O O . GLN A 1 170 ? 15.704 4.142 5.677 1.00 87.56 170 GLN A O 1
ATOM 1416 N N . LYS A 1 171 ? 15.787 2.054 6.519 1.00 89.81 171 LYS A N 1
ATOM 1417 C CA . LYS A 1 171 ? 17.204 2.080 6.916 1.00 89.81 171 LYS A CA 1
ATOM 1418 C C . LYS A 1 171 ? 18.149 1.633 5.800 1.00 89.81 171 LYS A C 1
ATOM 1420 O O . LYS A 1 171 ? 19.360 1.743 5.969 1.00 89.81 171 LYS A O 1
ATOM 1425 N N . LEU A 1 172 ? 17.623 1.100 4.698 1.00 93.06 172 LEU A N 1
ATOM 1426 C CA . LEU A 1 172 ? 18.434 0.644 3.576 1.00 93.06 172 LEU A CA 1
ATOM 1427 C C . LEU A 1 172 ? 18.965 1.837 2.777 1.00 93.06 172 LEU A C 1
ATOM 1429 O O . LEU A 1 172 ? 18.277 2.846 2.605 1.00 93.06 172 LEU A O 1
ATOM 1433 N N . SER A 1 173 ? 20.186 1.707 2.264 1.00 94.56 173 SER A N 1
ATOM 1434 C CA . SER A 1 173 ? 20.781 2.681 1.347 1.00 94.56 173 SER A CA 1
ATOM 1435 C C . SER A 1 173 ? 20.667 2.213 -0.102 1.00 94.56 173 SER A C 1
ATOM 1437 O O . SER A 1 173 ? 20.584 1.015 -0.380 1.00 94.56 173 SER A O 1
ATOM 1439 N N . ILE A 1 174 ? 20.655 3.169 -1.033 1.00 95.88 174 ILE A N 1
ATOM 1440 C CA . ILE A 1 174 ? 20.692 2.881 -2.470 1.00 95.88 174 ILE A CA 1
ATOM 1441 C C . ILE A 1 174 ? 22.094 2.384 -2.813 1.00 95.88 174 ILE A C 1
ATOM 1443 O O . ILE A 1 174 ? 23.077 3.056 -2.505 1.00 95.88 174 ILE A O 1
ATOM 1447 N N . LYS A 1 175 ? 22.169 1.202 -3.427 1.00 97.56 175 LYS A N 1
ATOM 1448 C CA . LYS A 1 175 ? 23.412 0.611 -3.928 1.00 97.56 175 LYS A CA 1
ATOM 1449 C C . LYS A 1 175 ? 23.576 0.860 -5.425 1.00 97.56 175 LYS A C 1
ATOM 1451 O O . LYS A 1 175 ? 24.686 1.120 -5.872 1.00 97.56 175 LYS A O 1
ATOM 1456 N N . GLU A 1 176 ? 22.482 0.776 -6.173 1.00 97.00 176 GLU A N 1
ATOM 1457 C CA . GLU A 1 176 ? 22.469 0.903 -7.629 1.00 97.00 176 GLU A CA 1
ATOM 1458 C C . GLU A 1 176 ? 21.113 1.441 -8.095 1.00 97.00 176 GLU A C 1
ATOM 1460 O O . GLU A 1 176 ? 20.067 1.019 -7.592 1.00 97.00 176 GLU A O 1
ATOM 1465 N N . GLU A 1 177 ? 21.138 2.365 -9.053 1.00 95.62 177 GLU A N 1
ATOM 1466 C CA . GLU A 1 177 ? 19.962 2.794 -9.808 1.00 95.62 177 GLU A CA 1
ATOM 1467 C C . GLU A 1 177 ? 19.949 2.043 -11.137 1.00 95.62 177 GLU A C 1
ATOM 1469 O O . GLU A 1 177 ? 20.875 2.171 -11.933 1.00 95.62 177 GLU A O 1
ATOM 1474 N N . ILE A 1 178 ? 18.921 1.221 -11.345 1.00 94.94 178 ILE A N 1
ATOM 1475 C CA . ILE A 1 178 ? 18.782 0.379 -12.541 1.00 94.94 178 ILE A CA 1
ATOM 1476 C C . ILE A 1 178 ? 18.183 1.201 -13.681 1.00 94.94 178 ILE A C 1
ATOM 1478 O O . ILE A 1 178 ? 18.559 1.044 -14.839 1.00 94.94 178 ILE A O 1
ATOM 1482 N N . GLY A 1 179 ? 17.273 2.113 -13.346 1.00 94.62 179 GLY A N 1
ATOM 1483 C CA . GLY A 1 179 ? 16.760 3.103 -14.276 1.00 94.62 179 GLY A CA 1
ATOM 1484 C C . GLY A 1 179 ? 15.789 4.069 -13.616 1.00 94.62 179 GLY A C 1
ATOM 1485 O O . GLY A 1 179 ? 15.271 3.811 -12.522 1.00 94.62 179 GLY A O 1
ATOM 1486 N N . ALA A 1 180 ? 15.544 5.169 -14.322 1.00 95.19 180 ALA A N 1
ATOM 1487 C CA . ALA A 1 180 ? 14.596 6.200 -13.953 1.00 95.19 180 ALA A CA 1
ATOM 1488 C C . ALA A 1 180 ? 13.742 6.595 -15.164 1.00 95.19 180 ALA A C 1
ATOM 1490 O O . ALA A 1 180 ? 14.241 6.747 -16.282 1.00 95.19 180 ALA A O 1
ATOM 1491 N N . TRP A 1 181 ? 12.449 6.785 -14.926 1.00 94.12 181 TRP A N 1
ATOM 1492 C CA . TRP A 1 181 ? 11.467 7.160 -15.935 1.00 94.12 181 TRP A CA 1
ATOM 1493 C C . TRP A 1 181 ? 10.563 8.270 -15.407 1.00 94.12 181 TRP A C 1
ATOM 1495 O O . TRP A 1 181 ? 10.321 8.385 -14.203 1.00 94.12 181 TRP A O 1
ATOM 1505 N N . HIS A 1 182 ? 10.033 9.088 -16.309 1.00 90.38 182 HIS A N 1
ATOM 1506 C CA . HIS A 1 182 ? 8.986 10.040 -15.981 1.00 90.38 182 HIS A CA 1
ATOM 1507 C C . HIS A 1 182 ? 7.773 9.297 -15.430 1.00 90.38 182 HIS A C 1
ATOM 1509 O O . HIS A 1 182 ? 7.299 8.318 -16.011 1.00 90.38 182 HIS A O 1
ATOM 1515 N N . ARG A 1 183 ? 7.270 9.756 -14.282 1.00 88.94 183 ARG A N 1
ATOM 1516 C CA . ARG A 1 183 ? 6.076 9.165 -13.683 1.00 88.94 183 ARG A CA 1
ATOM 1517 C C . ARG A 1 183 ? 4.876 9.367 -14.594 1.00 88.94 183 ARG A C 1
ATOM 1519 O O . ARG A 1 183 ? 4.698 10.431 -15.181 1.00 88.94 183 ARG A O 1
ATOM 1526 N N . LYS A 1 184 ? 3.994 8.375 -14.607 1.00 88.56 184 LYS A N 1
ATOM 1527 C CA . LYS A 1 184 ? 2.751 8.399 -15.368 1.00 88.56 184 LYS A CA 1
ATOM 1528 C C . LYS A 1 184 ? 1.686 7.624 -14.602 1.00 88.56 184 LYS A C 1
ATOM 1530 O O . LYS A 1 184 ? 1.989 6.569 -14.060 1.00 88.56 184 LYS A O 1
ATOM 1535 N N . ARG A 1 185 ? 0.468 8.178 -14.544 1.00 87.31 185 ARG A N 1
ATOM 1536 C CA . ARG A 1 185 ? -0.682 7.630 -13.790 1.00 87.31 185 ARG A CA 1
ATOM 1537 C C . ARG A 1 185 ? -1.811 7.096 -14.660 1.00 87.31 185 ARG A C 1
ATOM 1539 O O . ARG A 1 185 ? -2.600 6.286 -14.195 1.00 87.31 185 ARG A O 1
ATOM 1546 N N . PHE A 1 186 ? -1.883 7.551 -15.906 1.00 84.75 186 PHE A N 1
ATOM 1547 C CA . PHE A 1 186 ? -2.929 7.200 -16.859 1.00 84.75 186 PHE A CA 1
ATOM 1548 C C . PHE A 1 186 ? -2.299 6.674 -18.144 1.00 84.75 186 PHE A C 1
ATOM 1550 O O . PHE A 1 186 ? -1.208 7.102 -18.527 1.00 84.75 186 PHE A O 1
ATOM 1557 N N . LYS A 1 187 ? -3.009 5.781 -18.839 1.00 80.06 187 LYS A N 1
ATOM 1558 C CA . LYS A 1 187 ? -2.582 5.238 -20.137 1.00 80.06 187 LYS A CA 1
ATOM 1559 C C . LYS A 1 187 ? -2.372 6.351 -21.170 1.00 80.06 187 LYS A C 1
ATOM 1561 O O . LYS A 1 187 ? -1.303 6.454 -21.777 1.00 80.06 187 LYS A O 1
ATOM 1566 N N . SER A 1 188 ? -3.375 7.215 -21.320 1.00 72.38 188 SER A N 1
ATOM 1567 C CA . SER A 1 188 ? -3.316 8.444 -22.112 1.00 72.38 188 SER A CA 1
ATOM 1568 C C . SER A 1 188 ? -2.877 9.619 -21.239 1.00 72.38 188 SER A C 1
ATOM 1570 O O . SER A 1 188 ? -3.462 9.872 -20.186 1.00 72.38 188 SER A O 1
ATOM 1572 N N . GLU A 1 189 ? -1.865 10.358 -21.679 1.00 63.12 189 GLU A N 1
ATOM 1573 C CA . GLU A 1 189 ? -1.412 11.588 -21.023 1.00 63.12 189 GLU A CA 1
ATOM 1574 C C . GLU A 1 189 ? -2.401 12.722 -21.340 1.00 63.12 189 GLU A C 1
ATOM 1576 O O . GLU A 1 189 ? -2.283 13.403 -22.351 1.00 63.12 189 GLU A O 1
ATOM 1581 N N . ALA A 1 190 ? -3.439 12.876 -20.514 1.00 54.31 190 ALA A N 1
ATOM 1582 C CA . ALA A 1 190 ? -4.375 14.004 -20.605 1.00 54.31 190 ALA A CA 1
ATOM 1583 C C . ALA A 1 190 ? -4.008 15.161 -19.652 1.00 54.31 1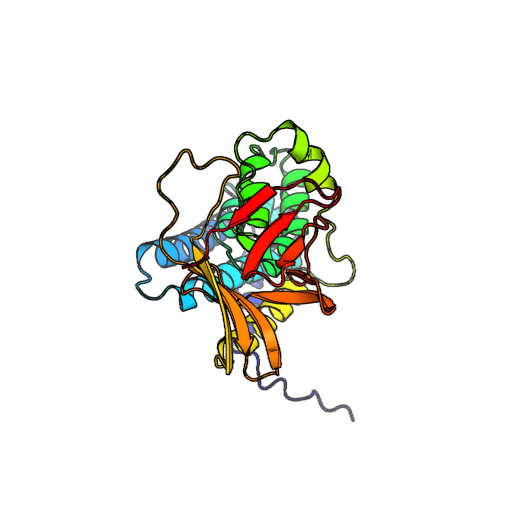90 ALA A C 1
ATOM 1585 O O . ALA A 1 190 ? -4.561 16.252 -19.762 1.00 54.31 190 ALA A O 1
ATOM 1586 N N . TYR A 1 191 ? -3.076 14.930 -18.721 1.00 57.88 191 TYR A N 1
ATOM 1587 C CA . TYR A 1 191 ? -2.707 15.845 -17.640 1.00 57.88 191 TYR A CA 1
ATOM 1588 C C . TYR A 1 191 ? -1.189 16.023 -17.566 1.00 57.88 191 TYR A C 1
ATOM 1590 O O . TYR A 1 191 ? -0.446 15.165 -18.044 1.00 57.88 191 TYR A O 1
ATOM 1598 N N . GLU A 1 192 ? -0.732 17.112 -16.937 1.00 60.38 192 GLU A N 1
ATOM 1599 C CA . GLU A 1 192 ? 0.693 17.314 -16.655 1.00 60.38 192 GLU A CA 1
ATOM 1600 C C . GLU A 1 192 ? 1.276 16.092 -15.919 1.00 60.38 192 GLU A C 1
ATOM 1602 O O . GLU A 1 192 ? 0.663 15.607 -14.956 1.00 60.38 192 GLU A O 1
ATOM 1607 N N . PRO A 1 193 ? 2.447 15.579 -16.346 1.00 66.06 193 PRO A N 1
ATOM 1608 C CA . PRO A 1 193 ? 3.046 14.413 -15.722 1.00 66.06 193 PRO A CA 1
ATOM 1609 C C . PRO A 1 193 ? 3.324 14.696 -14.237 1.00 66.06 193 PRO A C 1
ATOM 1611 O O . PRO A 1 193 ? 3.823 15.772 -13.882 1.00 66.06 193 PRO A O 1
ATOM 1614 N N . PRO A 1 194 ? 2.999 13.755 -13.331 1.00 72.06 194 PRO A N 1
ATOM 1615 C CA . PRO A 1 194 ? 3.223 13.949 -11.909 1.00 72.06 194 PRO A CA 1
ATOM 1616 C C . PRO A 1 194 ? 4.704 14.217 -11.622 1.00 72.06 194 PRO A C 1
ATOM 1618 O O . PRO A 1 194 ? 5.594 13.572 -12.168 1.00 72.06 194 PRO A O 1
ATOM 1621 N N . LYS A 1 195 ? 4.977 15.163 -10.714 1.00 77.00 195 LYS A N 1
ATOM 1622 C CA . LYS A 1 195 ? 6.351 15.543 -10.350 1.00 77.00 195 LYS A CA 1
ATOM 1623 C C . LYS A 1 195 ? 7.151 14.346 -9.824 1.00 77.00 195 LYS A C 1
ATOM 1625 O O . LYS A 1 195 ? 6.663 13.594 -8.976 1.00 77.00 195 LYS A O 1
ATOM 1630 N N . GLY A 1 196 ? 8.418 14.257 -10.223 1.00 84.00 196 GLY A N 1
ATOM 1631 C CA . GLY A 1 196 ? 9.355 13.214 -9.797 1.00 84.00 196 GLY A CA 1
ATOM 1632 C C . GLY A 1 196 ? 9.497 12.086 -10.817 1.00 84.00 196 GLY A C 1
ATOM 1633 O O . GLY A 1 196 ? 8.946 12.164 -11.912 1.00 84.00 196 GLY A O 1
ATOM 1634 N N . ASN A 1 197 ? 10.229 11.041 -10.427 1.00 90.62 197 ASN A N 1
ATOM 1635 C CA . ASN A 1 197 ? 10.573 9.912 -11.288 1.00 90.62 197 ASN A CA 1
ATOM 1636 C C . ASN A 1 197 ? 10.010 8.609 -10.709 1.00 90.62 197 ASN A C 1
ATOM 1638 O O . ASN A 1 197 ? 9.941 8.449 -9.490 1.00 90.62 197 ASN A O 1
ATOM 1642 N N . PHE A 1 198 ? 9.641 7.683 -11.589 1.00 93.81 198 PHE A N 1
ATOM 1643 C CA . PHE A 1 198 ? 9.656 6.257 -11.293 1.00 93.81 198 PHE A CA 1
ATOM 1644 C C . PHE A 1 198 ? 11.114 5.813 -11.302 1.00 93.81 198 PHE A C 1
ATOM 1646 O O . PHE A 1 198 ? 11.808 6.043 -12.285 1.00 93.81 198 PHE A O 1
ATOM 1653 N N . GLU A 1 199 ? 11.566 5.121 -10.267 1.00 95.56 199 GLU A N 1
ATOM 1654 C CA . GLU A 1 199 ? 12.906 4.549 -10.187 1.00 95.56 199 GLU A CA 1
ATOM 1655 C C . GLU A 1 199 ? 12.827 3.061 -9.845 1.00 95.56 199 GLU A C 1
ATOM 1657 O O . GLU A 1 199 ? 12.071 2.659 -8.954 1.00 95.56 199 GLU A O 1
ATOM 1662 N N . LEU A 1 200 ? 13.648 2.259 -10.524 1.00 96.75 200 LEU A N 1
ATOM 1663 C CA . LEU A 1 200 ? 13.941 0.875 -10.159 1.00 96.75 200 LEU A CA 1
ATOM 1664 C C . LEU A 1 200 ? 15.350 0.830 -9.563 1.00 96.75 200 LEU A C 1
ATOM 1666 O O . LEU A 1 200 ? 16.316 1.266 -10.186 1.00 96.75 200 LEU A O 1
ATOM 1670 N N . LEU A 1 201 ? 15.468 0.320 -8.341 1.00 96.50 201 LEU A N 1
ATOM 1671 C CA . LEU A 1 201 ? 16.670 0.433 -7.520 1.00 96.50 201 LEU A CA 1
ATOM 1672 C C . LEU A 1 201 ? 17.072 -0.922 -6.943 1.00 96.50 201 LEU A C 1
ATOM 1674 O O . LEU A 1 201 ? 16.221 -1.744 -6.597 1.00 96.50 201 LEU A O 1
ATOM 1678 N N . LYS A 1 202 ? 18.375 -1.102 -6.727 1.00 97.25 202 LYS A N 1
ATOM 1679 C CA . LYS A 1 202 ? 18.923 -2.136 -5.847 1.00 97.25 202 LYS A CA 1
ATOM 1680 C C . LYS A 1 202 ? 19.411 -1.492 -4.559 1.00 97.25 202 LYS A C 1
ATOM 1682 O O . LYS A 1 202 ? 20.168 -0.517 -4.587 1.00 97.25 202 LYS A O 1
ATOM 1687 N N . LEU A 1 203 ? 18.987 -2.028 -3.420 1.00 97.06 203 LEU A N 1
ATOM 1688 C CA . LEU A 1 203 ? 19.344 -1.475 -2.110 1.00 97.06 203 LEU A CA 1
ATOM 1689 C C . LEU A 1 203 ? 20.442 -2.288 -1.410 1.00 97.06 203 LEU A C 1
ATOM 1691 O O . LEU A 1 203 ? 20.929 -3.298 -1.922 1.00 97.06 203 LEU A O 1
ATOM 1695 N N . SER A 1 204 ? 20.862 -1.831 -0.229 1.00 97.38 204 SER A N 1
ATOM 1696 C CA . SER A 1 204 ? 21.957 -2.410 0.561 1.00 97.38 204 SER A CA 1
ATOM 1697 C C . SER A 1 204 ? 21.734 -3.855 1.018 1.00 97.38 204 SER A C 1
ATOM 1699 O O . SER A 1 204 ? 22.700 -4.531 1.359 1.00 97.38 204 SER A O 1
ATOM 1701 N N . ASP A 1 205 ? 20.494 -4.349 1.010 1.00 96.81 205 ASP A N 1
ATOM 1702 C CA . ASP A 1 205 ? 20.180 -5.768 1.234 1.00 96.81 205 ASP A CA 1
ATOM 1703 C C . ASP A 1 205 ? 20.223 -6.613 -0.056 1.00 96.81 205 ASP A C 1
ATOM 1705 O O . ASP A 1 205 ? 19.862 -7.786 -0.041 1.00 96.81 205 ASP A O 1
ATOM 1709 N N . ASN A 1 206 ? 20.702 -6.036 -1.164 1.00 95.69 206 ASN A N 1
ATOM 1710 C CA . ASN A 1 206 ? 20.721 -6.598 -2.517 1.00 95.69 206 ASN A CA 1
ATOM 1711 C C . ASN A 1 206 ? 19.337 -6.914 -3.112 1.00 95.69 206 ASN A C 1
ATOM 1713 O O . ASN A 1 206 ? 19.283 -7.501 -4.195 1.00 95.69 206 ASN A O 1
ATOM 1717 N N . GLY A 1 207 ? 18.245 -6.513 -2.454 1.00 96.62 207 GLY A N 1
ATOM 1718 C CA . GLY A 1 207 ? 16.893 -6.621 -2.994 1.00 96.62 207 GLY A CA 1
ATOM 1719 C C . GLY A 1 207 ? 16.585 -5.530 -4.020 1.00 96.62 207 GLY A C 1
ATOM 1720 O O . GLY A 1 207 ? 17.241 -4.482 -4.045 1.00 96.62 207 GLY A O 1
ATOM 1721 N N . TYR A 1 208 ? 15.565 -5.782 -4.843 1.00 97.12 208 TYR A N 1
ATOM 1722 C CA . TYR A 1 208 ? 15.033 -4.829 -5.815 1.00 97.12 208 TYR A CA 1
ATOM 1723 C C . TYR A 1 208 ? 13.838 -4.078 -5.235 1.00 97.12 208 TYR A C 1
ATOM 1725 O O . TYR A 1 208 ? 12.997 -4.652 -4.534 1.00 97.12 208 TYR A O 1
ATOM 1733 N N . TYR A 1 209 ? 13.765 -2.790 -5.547 1.00 96.94 209 TYR A N 1
ATOM 1734 C CA . TYR A 1 209 ? 12.750 -1.890 -5.029 1.00 96.94 209 TYR A CA 1
ATOM 1735 C C . TYR A 1 209 ? 12.334 -0.881 -6.093 1.00 96.94 209 TYR A C 1
ATOM 1737 O O . TYR A 1 209 ? 13.172 -0.399 -6.851 1.00 96.94 209 TYR A O 1
ATOM 1745 N N . ILE A 1 210 ? 11.056 -0.512 -6.093 1.00 95.50 210 ILE A N 1
ATOM 1746 C CA . ILE A 1 210 ? 10.556 0.640 -6.844 1.00 95.50 210 ILE A CA 1
ATOM 1747 C C . ILE A 1 210 ? 10.334 1.833 -5.929 1.00 95.50 210 ILE A C 1
ATOM 1749 O O . ILE A 1 210 ? 10.065 1.698 -4.726 1.00 95.50 210 ILE A O 1
ATOM 1753 N N . ARG A 1 211 ? 10.423 3.016 -6.524 1.00 92.06 211 ARG A N 1
ATOM 1754 C CA . ARG A 1 211 ? 10.161 4.290 -5.870 1.00 92.06 211 ARG A CA 1
ATOM 1755 C C . ARG A 1 211 ? 9.552 5.256 -6.889 1.00 92.06 211 ARG A C 1
ATOM 1757 O O . ARG A 1 211 ? 10.143 5.486 -7.928 1.00 92.06 211 ARG A O 1
ATOM 1764 N N . PHE A 1 212 ? 8.374 5.813 -6.606 1.00 86.06 212 PHE A N 1
ATOM 1765 C CA . PHE A 1 212 ? 7.668 6.716 -7.537 1.00 86.06 212 PHE A CA 1
ATOM 1766 C C . PHE A 1 212 ? 7.896 8.201 -7.235 1.00 86.06 212 PHE A C 1
ATOM 1768 O O . PHE A 1 212 ? 7.425 9.071 -7.944 1.00 86.06 212 PHE A O 1
ATOM 1775 N N . ASN A 1 213 ? 8.542 8.539 -6.131 1.00 73.19 213 ASN A N 1
ATOM 1776 C CA . ASN A 1 213 ? 8.829 9.903 -5.686 1.00 73.19 213 ASN A CA 1
ATOM 1777 C C . ASN A 1 213 ? 9.897 9.794 -4.584 1.00 73.19 213 ASN A C 1
ATOM 1779 O O . ASN A 1 213 ? 10.351 8.706 -4.263 1.00 73.19 213 ASN A O 1
ATOM 1783 N N . LYS A 1 214 ? 10.288 10.871 -3.900 1.00 67.12 214 LYS A N 1
ATOM 1784 C CA . LYS A 1 214 ? 11.261 10.729 -2.795 1.00 67.12 214 LYS A CA 1
ATOM 1785 C C . LYS A 1 214 ? 10.742 9.889 -1.598 1.00 67.12 214 LYS A C 1
ATOM 1787 O O . LYS A 1 214 ? 11.502 9.691 -0.647 1.00 67.12 214 LYS A O 1
ATOM 1792 N N . THR A 1 215 ? 9.494 9.398 -1.615 1.00 62.62 215 THR A N 1
ATOM 1793 C CA . THR A 1 215 ? 8.823 8.717 -0.498 1.00 62.62 215 THR A CA 1
ATOM 1794 C C . THR A 1 215 ? 8.936 7.193 -0.589 1.00 62.62 215 THR A C 1
ATOM 1796 O O . THR A 1 215 ? 8.340 6.557 -1.452 1.00 62.62 215 THR A O 1
ATOM 1799 N N . GLY A 1 216 ? 9.662 6.608 0.370 1.00 78.75 216 GLY A N 1
ATOM 1800 C CA . GLY A 1 216 ? 9.700 5.164 0.618 1.00 78.75 216 GLY A CA 1
ATOM 1801 C C . GLY A 1 216 ? 10.357 4.322 -0.481 1.00 78.75 216 GLY A C 1
ATOM 1802 O O . GLY A 1 216 ? 10.543 4.749 -1.614 1.00 78.75 216 GLY A O 1
ATOM 1803 N N . PHE A 1 217 ? 10.723 3.094 -0.128 1.00 91.12 217 PHE A N 1
ATOM 1804 C CA . PHE A 1 217 ? 11.076 2.060 -1.097 1.00 91.12 217 PHE A CA 1
ATOM 1805 C C . PHE A 1 217 ? 10.016 0.969 -1.012 1.00 91.12 217 PHE A C 1
ATOM 1807 O O . PHE A 1 217 ? 9.636 0.569 0.092 1.00 91.12 217 PHE A O 1
ATOM 1814 N N . LYS A 1 218 ? 9.538 0.490 -2.158 1.00 92.62 218 LYS A N 1
ATOM 1815 C CA . LYS A 1 218 ? 8.543 -0.582 -2.231 1.00 92.62 218 LYS A CA 1
ATOM 1816 C C . LYS A 1 218 ? 9.234 -1.831 -2.781 1.00 92.62 218 LYS A C 1
ATOM 1818 O O . LYS A 1 218 ? 9.749 -1.769 -3.895 1.00 92.62 218 LYS A O 1
ATOM 1823 N N . PRO A 1 219 ? 9.323 -2.927 -2.012 1.00 95.56 219 PRO A N 1
ATOM 1824 C CA . PRO A 1 219 ? 10.010 -4.132 -2.464 1.00 95.56 219 PRO A CA 1
ATOM 1825 C C . PRO A 1 219 ? 9.280 -4.750 -3.655 1.00 95.56 219 PRO A C 1
ATOM 1827 O O . PRO A 1 219 ? 8.051 -4.693 -3.719 1.00 95.56 219 PRO A O 1
ATOM 1830 N N . VAL A 1 220 ? 10.027 -5.371 -4.567 1.00 96.81 220 VAL A N 1
ATOM 1831 C CA . VAL A 1 220 ? 9.465 -6.097 -5.715 1.00 96.81 220 VAL A CA 1
ATOM 1832 C C . VAL A 1 220 ? 9.909 -7.558 -5.729 1.00 96.81 220 VAL A C 1
ATOM 1834 O O . VAL A 1 220 ? 10.998 -7.899 -5.270 1.00 96.81 220 VAL A O 1
ATOM 1837 N N . ASN A 1 221 ? 9.054 -8.419 -6.271 1.00 95.88 221 ASN A N 1
ATOM 1838 C CA . ASN A 1 221 ? 9.378 -9.795 -6.612 1.00 95.88 221 ASN A CA 1
ATOM 1839 C C . ASN A 1 221 ? 9.755 -9.862 -8.094 1.00 95.88 221 ASN A C 1
ATOM 1841 O O . ASN A 1 221 ? 9.028 -9.339 -8.942 1.00 95.88 221 ASN A O 1
ATOM 1845 N N . ILE A 1 222 ? 10.860 -10.536 -8.400 1.00 95.62 222 ILE A N 1
ATOM 1846 C CA . ILE A 1 222 ? 11.267 -10.804 -9.780 1.00 95.62 222 ILE A CA 1
ATOM 1847 C C . ILE A 1 222 ? 10.442 -11.976 -10.308 1.00 95.62 222 ILE A C 1
ATOM 1849 O O . ILE A 1 222 ? 10.372 -13.020 -9.660 1.00 95.62 222 ILE A O 1
ATOM 1853 N N . ILE A 1 223 ? 9.795 -11.771 -11.451 1.00 93.81 223 ILE A N 1
ATOM 1854 C CA . ILE A 1 223 ? 9.004 -12.781 -12.160 1.00 93.81 223 ILE A CA 1
ATOM 1855 C C . ILE A 1 223 ? 9.903 -13.478 -13.177 1.00 93.81 223 ILE A C 1
ATOM 1857 O O . ILE A 1 223 ? 9.965 -14.703 -13.216 1.00 93.81 223 ILE A O 1
ATOM 1861 N N . GLU A 1 224 ? 10.642 -12.685 -13.948 1.00 90.62 224 GLU A N 1
ATOM 1862 C CA . GLU A 1 224 ? 11.550 -13.168 -14.976 1.00 90.62 224 GLU A CA 1
ATOM 1863 C C . GLU A 1 224 ? 12.786 -12.271 -15.049 1.00 90.62 224 GLU A C 1
ATOM 1865 O O . GLU A 1 224 ? 12.708 -11.055 -14.881 1.00 90.62 224 GLU A O 1
ATOM 1870 N N . ASN A 1 225 ? 13.942 -12.889 -15.268 1.00 88.00 225 ASN A N 1
ATOM 1871 C CA . ASN A 1 225 ? 15.203 -12.191 -15.465 1.00 88.00 225 ASN A CA 1
ATOM 1872 C C . ASN A 1 225 ? 16.023 -12.966 -16.491 1.00 88.00 225 ASN A C 1
ATOM 1874 O O . ASN A 1 225 ? 16.719 -13.927 -16.148 1.00 88.00 225 ASN A O 1
ATOM 1878 N N . ASN A 1 226 ? 15.882 -12.582 -17.754 1.00 85.00 226 ASN A N 1
ATOM 1879 C CA . ASN A 1 226 ? 16.599 -13.190 -18.862 1.00 85.00 226 ASN A CA 1
ATOM 1880 C C . ASN A 1 226 ? 17.321 -12.102 -19.681 1.00 85.00 226 ASN A C 1
ATOM 1882 O O . ASN A 1 226 ? 17.325 -10.927 -19.331 1.00 85.00 226 ASN A O 1
ATOM 1886 N N . THR A 1 227 ? 17.987 -12.496 -20.766 1.00 72.75 227 THR A N 1
ATOM 1887 C CA . THR A 1 227 ? 18.767 -11.571 -21.602 1.00 72.75 227 THR A CA 1
ATOM 1888 C C . THR A 1 227 ? 17.930 -10.645 -22.478 1.00 72.75 227 THR A C 1
ATOM 1890 O O . THR A 1 227 ? 18.520 -9.895 -23.244 1.00 72.75 227 THR A O 1
ATOM 1893 N N . LYS A 1 228 ? 16.601 -10.747 -22.454 1.00 73.56 228 LYS A N 1
ATOM 1894 C CA . LYS A 1 228 ? 15.651 -9.957 -23.248 1.00 73.56 228 LYS A CA 1
ATOM 1895 C C . LYS A 1 228 ? 14.816 -9.036 -22.369 1.00 73.56 228 LYS A C 1
ATOM 1897 O O . LYS A 1 228 ? 14.670 -7.866 -22.708 1.00 73.56 228 LYS A O 1
ATOM 1902 N N . ASP A 1 229 ? 14.323 -9.582 -21.260 1.00 82.94 229 ASP A N 1
ATOM 1903 C CA . ASP A 1 229 ? 13.327 -8.959 -20.405 1.00 82.94 229 ASP A CA 1
ATOM 1904 C C . ASP A 1 229 ? 13.659 -9.158 -18.920 1.00 82.94 229 ASP A C 1
ATOM 1906 O O . ASP A 1 229 ? 14.023 -10.249 -18.457 1.00 82.94 229 ASP A O 1
ATOM 1910 N N . PHE A 1 230 ? 13.472 -8.081 -18.160 1.00 93.88 230 PHE A N 1
ATOM 1911 C CA . PHE A 1 230 ? 13.454 -8.072 -16.705 1.00 93.88 230 PHE A CA 1
ATOM 1912 C C . PHE A 1 230 ? 12.031 -7.748 -16.235 1.00 93.88 230 PHE A C 1
ATOM 1914 O O . PHE A 1 230 ? 11.611 -6.587 -16.221 1.00 93.88 230 PHE A O 1
ATOM 1921 N N . ALA A 1 231 ? 11.276 -8.784 -15.868 1.00 96.69 231 ALA A N 1
ATOM 1922 C CA . ALA A 1 231 ? 9.892 -8.666 -15.425 1.00 96.69 231 ALA A CA 1
ATOM 1923 C C . ALA A 1 231 ? 9.787 -8.761 -13.901 1.00 96.69 231 ALA A C 1
ATOM 1925 O O . ALA A 1 231 ? 10.348 -9.658 -13.261 1.00 96.69 231 ALA A O 1
ATOM 1926 N N . PHE A 1 232 ? 9.033 -7.850 -13.296 1.00 97.56 232 PHE A N 1
ATOM 1927 C CA . PHE A 1 232 ? 8.892 -7.767 -11.847 1.00 97.56 232 PHE A CA 1
ATOM 1928 C C . PHE A 1 232 ? 7.528 -7.217 -11.448 1.00 97.56 232 PHE A C 1
ATOM 1930 O O . PHE A 1 232 ? 6.875 -6.505 -12.201 1.00 97.56 232 PHE A O 1
ATOM 1937 N N . ARG A 1 233 ? 7.102 -7.502 -10.222 1.00 96.69 233 ARG A N 1
ATOM 1938 C CA . ARG A 1 233 ? 5.880 -6.933 -9.638 1.00 96.69 233 ARG A CA 1
ATOM 1939 C C . ARG A 1 233 ? 6.122 -6.479 -8.210 1.00 96.69 233 ARG A C 1
ATOM 1941 O O . ARG A 1 233 ? 6.978 -7.060 -7.538 1.00 96.69 233 ARG A O 1
ATOM 1948 N N . PRO A 1 234 ? 5.375 -5.491 -7.706 1.00 95.75 234 PRO A N 1
ATOM 1949 C CA . PRO A 1 234 ? 5.385 -5.174 -6.288 1.00 95.75 234 PRO A CA 1
ATOM 1950 C C . PRO A 1 234 ? 5.203 -6.420 -5.410 1.00 95.75 234 PRO A C 1
ATOM 1952 O O . PRO A 1 234 ? 4.424 -7.325 -5.716 1.00 95.75 234 PRO A O 1
ATOM 1955 N N . LYS A 1 235 ? 5.926 -6.481 -4.293 1.00 94.31 235 LYS A N 1
ATOM 1956 C CA . LYS A 1 235 ? 5.707 -7.521 -3.288 1.00 94.31 235 LYS A CA 1
ATOM 1957 C C . LYS A 1 235 ? 4.295 -7.354 -2.719 1.00 94.31 235 LYS A C 1
ATOM 1959 O O . LYS A 1 235 ? 3.907 -6.232 -2.404 1.00 94.31 235 LYS A O 1
ATOM 1964 N N . TYR A 1 236 ? 3.576 -8.464 -2.548 1.00 92.81 236 TYR A N 1
ATOM 1965 C CA . TYR A 1 236 ? 2.171 -8.503 -2.106 1.00 92.81 236 TYR A CA 1
ATOM 1966 C C . TYR A 1 236 ? 1.156 -7.933 -3.108 1.00 92.81 236 TYR A C 1
ATOM 1968 O O . TYR A 1 236 ? 0.045 -7.611 -2.708 1.00 92.81 236 TYR A O 1
ATOM 1976 N N . ASP A 1 237 ? 1.523 -7.801 -4.385 1.00 93.81 237 ASP A N 1
ATOM 1977 C CA . ASP A 1 237 ? 0.584 -7.479 -5.465 1.00 93.81 237 ASP A CA 1
ATOM 1978 C C . ASP A 1 237 ? -0.699 -8.346 -5.384 1.00 93.81 237 ASP A C 1
ATOM 1980 O O . ASP A 1 237 ? -0.586 -9.578 -5.386 1.00 93.81 237 ASP A O 1
ATOM 1984 N N . PRO A 1 238 ? -1.894 -7.725 -5.313 1.00 94.31 238 PRO A N 1
ATOM 1985 C CA . PRO A 1 238 ? -3.163 -8.444 -5.297 1.00 94.31 238 PRO A CA 1
ATOM 1986 C C . PRO A 1 238 ? -3.746 -8.704 -6.695 1.00 94.31 238 PRO A C 1
ATOM 1988 O O . PRO A 1 238 ? -4.598 -9.578 -6.824 1.00 94.31 238 PRO A O 1
ATOM 1991 N N . PHE A 1 239 ? -3.332 -7.962 -7.726 1.00 95.62 239 PHE A N 1
ATOM 1992 C CA . PHE A 1 239 ? -4.017 -7.913 -9.022 1.00 95.62 239 PHE A CA 1
ATOM 1993 C C . PHE A 1 239 ? -3.373 -8.779 -10.105 1.00 95.62 239 PHE A C 1
ATOM 1995 O O . PHE A 1 239 ? -4.011 -9.099 -11.105 1.00 95.62 239 PHE A O 1
ATOM 2002 N N . GLY A 1 240 ? -2.114 -9.177 -9.918 1.00 95.25 240 GLY A N 1
ATOM 2003 C CA . GLY A 1 240 ? -1.343 -9.880 -10.942 1.00 95.25 240 GLY A CA 1
ATOM 2004 C C . GLY A 1 240 ? -0.720 -8.941 -11.974 1.00 95.25 240 GLY A C 1
ATOM 2005 O O . GLY A 1 240 ? -0.243 -9.405 -13.005 1.00 95.25 240 GLY A O 1
ATOM 2006 N N . TRP A 1 241 ? -0.716 -7.632 -11.715 1.00 97.25 241 TRP A N 1
ATOM 2007 C CA . TRP A 1 241 ? -0.121 -6.642 -12.609 1.00 97.25 241 TRP A CA 1
ATOM 2008 C C . TRP A 1 241 ? 1.390 -6.584 -12.420 1.00 97.25 241 TRP A C 1
ATOM 2010 O O . TRP A 1 241 ? 1.904 -6.684 -11.298 1.00 97.25 241 TRP A O 1
ATOM 2020 N N . TYR A 1 242 ? 2.111 -6.369 -13.514 1.00 97.75 242 TYR A N 1
ATOM 2021 C CA . TYR A 1 242 ? 3.563 -6.477 -13.527 1.00 97.75 242 TYR A CA 1
ATOM 2022 C C . TYR A 1 242 ? 4.220 -5.482 -14.481 1.00 97.75 242 TYR A C 1
ATOM 2024 O O . TYR A 1 242 ? 3.635 -5.001 -15.449 1.00 97.75 242 TYR A O 1
ATOM 2032 N N . PHE A 1 243 ? 5.470 -5.168 -14.176 1.00 97.81 243 PHE A N 1
ATOM 2033 C CA . PHE A 1 243 ? 6.336 -4.329 -14.977 1.00 97.81 243 PHE A CA 1
ATOM 2034 C C . PHE A 1 243 ? 7.268 -5.184 -15.830 1.00 97.81 243 PHE A C 1
ATOM 2036 O O . PHE A 1 243 ? 7.736 -6.230 -15.377 1.00 97.81 243 PHE A O 1
ATOM 2043 N N . VAL A 1 244 ? 7.587 -4.696 -17.025 1.00 97.38 244 VAL A N 1
ATOM 2044 C CA . VAL A 1 244 ? 8.617 -5.253 -17.907 1.00 97.38 244 VAL A CA 1
ATOM 2045 C C . VAL A 1 244 ? 9.591 -4.144 -18.269 1.00 97.38 244 VAL A C 1
ATOM 2047 O O . VAL A 1 244 ? 9.178 -3.098 -18.774 1.00 97.38 244 VAL A O 1
ATOM 2050 N N . LEU A 1 245 ? 10.868 -4.386 -17.990 1.00 96.06 245 LEU A N 1
ATOM 2051 C CA . LEU A 1 245 ? 11.994 -3.600 -18.471 1.00 96.06 245 LEU A CA 1
ATOM 2052 C C . LEU A 1 245 ? 12.685 -4.383 -19.588 1.00 96.06 245 LEU A C 1
ATOM 2054 O O . LEU A 1 245 ? 13.206 -5.469 -19.335 1.00 96.06 245 LEU A O 1
ATOM 2058 N N . ASP A 1 246 ? 12.684 -3.833 -20.798 1.00 92.00 246 ASP A N 1
ATOM 2059 C CA . ASP A 1 246 ? 13.369 -4.450 -21.934 1.00 92.00 246 ASP A CA 1
ATOM 2060 C C . ASP A 1 246 ? 14.841 -4.010 -22.044 1.00 92.00 246 ASP A C 1
ATOM 2062 O O . ASP A 1 246 ? 15.314 -3.092 -21.365 1.00 92.00 246 ASP A O 1
ATOM 2066 N N . ASN A 1 247 ? 15.575 -4.654 -22.951 1.00 87.94 247 ASN A N 1
ATOM 2067 C CA . ASN A 1 247 ? 16.982 -4.346 -23.226 1.00 87.94 247 ASN A CA 1
ATOM 2068 C C . ASN A 1 247 ? 17.256 -2.935 -23.764 1.00 87.94 247 ASN A C 1
ATOM 2070 O O . ASN A 1 247 ? 18.402 -2.484 -23.717 1.00 87.94 247 ASN A O 1
ATOM 2074 N N . ASN A 1 248 ? 16.249 -2.247 -24.304 1.00 87.69 248 ASN A N 1
ATOM 2075 C CA . ASN A 1 248 ? 16.397 -0.867 -24.766 1.00 87.69 248 ASN A CA 1
ATOM 2076 C C . ASN A 1 248 ? 16.263 0.127 -23.600 1.00 87.69 248 ASN A C 1
ATOM 2078 O O . ASN A 1 248 ? 16.570 1.313 -23.743 1.00 87.69 248 ASN A O 1
ATOM 2082 N N . GLY A 1 249 ? 15.868 -0.361 -22.421 1.00 89.88 249 GLY A N 1
ATOM 2083 C CA . GLY A 1 249 ? 15.602 0.448 -21.243 1.00 89.88 249 GLY A CA 1
ATOM 2084 C C . GLY A 1 249 ? 14.183 1.013 -21.215 1.00 89.88 249 GLY A C 1
ATOM 2085 O O . GLY A 1 249 ? 13.931 1.940 -20.438 1.00 89.88 249 GLY A O 1
ATOM 2086 N N . ASP A 1 250 ? 13.271 0.488 -22.038 1.00 92.31 250 ASP A N 1
ATOM 2087 C CA . ASP A 1 250 ? 11.866 0.871 -21.990 1.00 92.31 250 ASP A CA 1
ATOM 2088 C C . ASP A 1 250 ? 11.170 0.117 -20.859 1.00 92.31 250 ASP A C 1
ATOM 2090 O O . ASP A 1 250 ? 11.248 -1.110 -20.755 1.00 92.31 250 ASP A O 1
ATOM 2094 N N . LEU A 1 251 ? 10.446 0.863 -20.026 1.00 96.06 251 LEU A N 1
ATOM 2095 C CA . LEU A 1 251 ? 9.649 0.315 -18.938 1.00 96.06 251 LEU A CA 1
ATOM 2096 C C . LEU A 1 251 ? 8.166 0.371 -19.300 1.00 96.06 251 LEU A C 1
ATOM 2098 O O . LEU A 1 251 ? 7.649 1.401 -19.745 1.00 96.06 251 LEU A O 1
ATOM 2102 N N . ARG A 1 252 ? 7.460 -0.736 -19.070 1.00 96.31 252 ARG A N 1
ATOM 2103 C CA . ARG A 1 252 ? 6.022 -0.870 -19.329 1.00 96.31 252 ARG A CA 1
ATOM 2104 C C . ARG A 1 252 ? 5.326 -1.558 -18.157 1.00 96.31 252 ARG A C 1
ATOM 2106 O O . ARG A 1 252 ? 5.920 -2.418 -17.519 1.00 96.31 252 ARG A O 1
ATOM 2113 N N . LEU A 1 253 ? 4.084 -1.168 -17.874 1.00 97.44 253 LEU A N 1
ATOM 2114 C CA . LEU A 1 253 ? 3.184 -1.807 -16.907 1.00 97.44 253 LEU A CA 1
ATOM 2115 C C . LEU A 1 253 ? 2.073 -2.534 -17.664 1.00 97.44 253 LEU A C 1
ATOM 2117 O O . LEU A 1 253 ? 1.424 -1.929 -18.523 1.00 97.44 253 LEU A O 1
ATOM 2121 N N . TYR A 1 254 ? 1.827 -3.785 -17.293 1.00 97.38 254 TYR A N 1
ATOM 2122 C CA . TYR A 1 254 ? 0.813 -4.664 -17.865 1.00 97.38 254 TYR A CA 1
ATOM 2123 C C . TYR A 1 254 ? -0.158 -5.154 -16.791 1.00 97.38 254 TYR A C 1
ATOM 2125 O O . TYR A 1 254 ? 0.212 -5.277 -15.618 1.00 97.38 254 TYR A O 1
ATOM 2133 N N . ASN A 1 255 ? -1.399 -5.424 -17.197 1.00 96.25 255 ASN A N 1
ATOM 2134 C CA . ASN A 1 255 ? -2.363 -6.124 -16.353 1.00 96.25 255 ASN A CA 1
ATOM 2135 C C . ASN A 1 255 ? -2.125 -7.646 -16.383 1.00 96.25 255 ASN A C 1
ATOM 2137 O O . ASN A 1 255 ? -1.235 -8.144 -17.065 1.00 96.25 255 ASN A O 1
ATOM 2141 N N . GLU A 1 256 ? -2.953 -8.401 -15.667 1.00 95.19 256 GLU A N 1
ATOM 2142 C CA . GLU A 1 256 ? -2.872 -9.862 -15.575 1.00 95.19 256 GLU A CA 1
ATOM 2143 C C . GLU A 1 256 ? -3.255 -10.616 -16.864 1.00 95.19 256 GLU A C 1
ATOM 2145 O O . GLU A 1 256 ? -3.184 -11.843 -16.904 1.00 95.19 256 GLU A O 1
ATOM 2150 N N . LYS A 1 257 ? -3.699 -9.892 -17.896 1.00 96.12 257 LYS A N 1
ATOM 2151 C CA . LYS A 1 257 ? -4.069 -10.403 -19.224 1.00 96.12 257 LYS A CA 1
ATOM 2152 C C . LYS A 1 257 ? -3.090 -9.949 -20.311 1.00 96.12 257 LYS A C 1
ATOM 2154 O O . LYS A 1 257 ? -3.419 -10.037 -21.489 1.00 96.12 257 LYS A O 1
ATOM 2159 N N . ASP A 1 258 ? -1.926 -9.437 -19.914 1.00 96.06 258 ASP A N 1
ATOM 2160 C CA . ASP A 1 258 ? -0.894 -8.881 -20.792 1.00 96.06 258 ASP A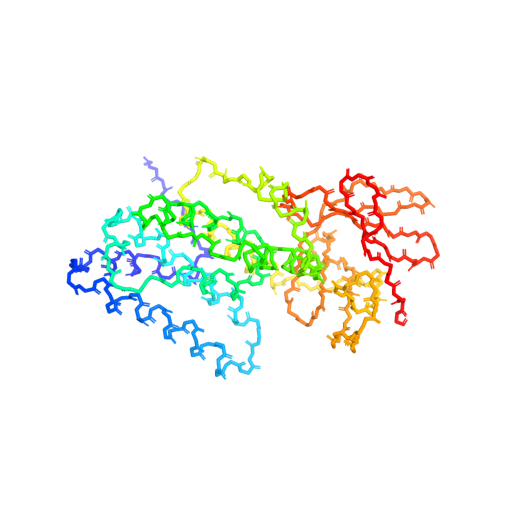 CA 1
ATOM 2161 C C . ASP A 1 258 ? -1.338 -7.624 -21.579 1.00 96.06 258 ASP A C 1
ATOM 2163 O O . ASP A 1 258 ? -0.685 -7.212 -22.544 1.00 96.06 258 ASP A O 1
ATOM 2167 N N . ASP A 1 259 ? -2.415 -6.946 -21.161 1.00 95.56 259 ASP A N 1
ATOM 2168 C CA . ASP A 1 259 ? -2.797 -5.657 -21.738 1.00 95.56 259 ASP A CA 1
ATOM 2169 C C . ASP A 1 259 ? -1.890 -4.544 -21.205 1.00 95.56 259 ASP A C 1
ATOM 2171 O O . ASP A 1 259 ? -1.725 -4.354 -19.997 1.00 95.56 259 ASP A O 1
ATOM 2175 N N . LEU A 1 260 ? -1.356 -3.731 -22.119 1.00 95.25 260 LEU A N 1
ATOM 2176 C CA . LEU A 1 260 ? -0.549 -2.564 -21.769 1.00 95.25 260 LEU A CA 1
ATOM 2177 C C . LEU A 1 260 ? -1.387 -1.506 -21.029 1.00 95.25 260 LEU A C 1
ATOM 2179 O O . LEU A 1 260 ? -2.318 -0.914 -21.601 1.00 95.25 260 LEU A O 1
ATOM 2183 N N . LEU A 1 261 ? -0.984 -1.203 -19.793 1.00 94.62 261 LEU A N 1
ATOM 2184 C CA . LEU A 1 261 ? -1.556 -0.155 -18.945 1.00 94.62 261 LEU A CA 1
ATOM 2185 C C . LEU A 1 261 ? -0.784 1.163 -19.067 1.00 94.62 261 LEU A C 1
ATOM 2187 O O . LEU A 1 261 ? -1.400 2.210 -19.271 1.00 94.62 261 LEU A O 1
ATOM 2191 N N . ILE A 1 262 ? 0.551 1.123 -18.974 1.00 93.62 262 ILE A N 1
ATOM 2192 C CA . ILE A 1 262 ? 1.429 2.297 -19.114 1.00 93.62 262 ILE A CA 1
ATOM 2193 C C . ILE A 1 262 ? 2.685 1.932 -19.905 1.00 93.62 262 ILE A C 1
ATOM 2195 O O . ILE A 1 262 ? 3.318 0.918 -19.636 1.00 93.62 262 ILE A O 1
ATOM 2199 N N . ALA A 1 263 ? 3.083 2.814 -20.823 1.00 93.19 263 ALA A N 1
ATOM 2200 C CA . ALA A 1 263 ? 4.452 2.900 -21.324 1.00 93.19 263 ALA A CA 1
ATOM 2201 C C . ALA A 1 263 ? 5.117 4.145 -20.721 1.00 93.19 263 ALA A C 1
ATOM 2203 O O . ALA A 1 263 ? 4.564 5.247 -20.829 1.00 93.19 263 ALA A O 1
ATOM 2204 N N . TYR A 1 264 ? 6.254 3.951 -20.055 1.00 92.31 264 TYR A N 1
ATOM 2205 C CA . TYR A 1 264 ? 6.994 5.011 -19.378 1.00 92.31 264 TYR A CA 1
ATOM 2206 C C . TYR A 1 264 ? 8.085 5.582 -20.287 1.00 92.31 264 TYR A C 1
ATOM 2208 O O . TYR A 1 264 ? 8.723 4.856 -21.045 1.00 92.31 264 TYR A O 1
ATOM 2216 N N . THR A 1 265 ? 8.332 6.885 -20.166 1.00 89.38 265 THR A N 1
ATOM 2217 C CA . THR A 1 265 ? 9.392 7.583 -20.904 1.00 89.38 265 THR A CA 1
ATOM 2218 C C . THR A 1 265 ? 10.625 7.704 -20.022 1.00 89.38 265 THR A C 1
ATOM 2220 O O . THR A 1 265 ? 10.518 8.163 -18.887 1.00 89.38 265 THR A O 1
ATOM 2223 N N . LYS A 1 266 ? 11.790 7.294 -20.522 1.00 90.62 266 LYS A N 1
ATOM 2224 C CA . LYS A 1 266 ? 13.063 7.393 -19.794 1.00 90.62 266 LYS A CA 1
ATOM 2225 C C . LYS A 1 266 ? 13.429 8.860 -19.509 1.00 90.62 266 LYS A C 1
ATOM 2227 O O . LYS A 1 266 ? 13.116 9.718 -20.333 1.00 90.62 266 LYS A O 1
ATOM 2232 N N . VAL A 1 267 ? 14.040 9.122 -18.348 1.00 87.75 267 VAL A N 1
ATOM 2233 C CA . VAL A 1 267 ? 14.579 10.449 -17.963 1.00 87.75 267 VAL A CA 1
ATOM 2234 C C . VAL A 1 267 ? 15.878 10.747 -18.705 1.00 87.75 267 VAL A C 1
ATOM 2236 O O . VAL A 1 267 ? 16.664 9.793 -18.911 1.00 87.75 267 VAL A O 1
#

Sequence (267 aa):
MSNCSNKKGIDLPLEEYKNEIKALNSKDYHTYWEQLRNFDQKVVIEAKNYKAYDSLTLVTLIKSALFYELKGDSIFKAPNTYNEIFFIHNHIPKSNLDFWPLLIKQKEIKDDVLMFPSYQLEGITSSFYDYSVFGQDSIYEHLLSQIKPDSDKKLSEALIDTYLETKRIQKLSIKEEIGAWHRKRFKSEAYEPPKGNFELLKLSDNGYYIRFNKTGFKPVNIIENNTKDFAFRPKYDPFGWYFVLDNNGDLRLYNEKDDLLIAYTKV

Radius of gyration: 19.65 Å; chains: 1; bounding box: 48×42×56 Å

Foldseek 3Di:
DDDPDPPPQDPDPVVVLLVVLLPDDLVCLQVVQVVLVVQLVCCVVPDPDQQVNQLSLLVSLLSLLSNCVNVNPSSLVHPDHCLLVSQLSHLLQQLNLLSVVVVVSSCVNVVDPVVPLQSSVQSNCCSFPVAHCPPVVVCSVVLVVLRDHDPPDRSSVSSSVSSSVQVVQVPWAFPDWPFWFQADHFADCPDDGDPDIWTWTQIPVRFIWIDRHPYGTFGWDFPDDDQFWTKIGTPPDRFCKIWIQGPVRWIFIAGNVRDTGHTTGGD

pLDDT: mean 84.27, std 14.87, range [25.52, 97.81]

Secondary structure (DSSP, 8-state):
-------TT--S-HHHHHHHHHH--GGGHHHHHHHHHHHHHHHHHH-S-HHHHHHHHHHHHHHHHHHHHHHGGGGGGSS---HHHHHHT---HHHHHHHHHHHHHHHHHH----S-HHHHHHHHHHHHHS---TT-HHHHHHHHHH-----SS-HHHHHHHHHHHHHHHTTPPEEEEEEEEE---SSS--SPPPSSEEEEEEETTS-EEEESSSS--EEEEEEEE-SSEEEEEETT-SS--EEEEETT--EEEE-TTS-EEEEEPB-